Protein AF-A0A1R2B975-F1 (afdb_monomer_lite)

Organism: NCBI:txid5963

Radius of gyration: 21.99 Å; chains: 1; bounding box: 70×42×62 Å

pLDDT: mean 73.66, std 18.94, range [33.69, 93.94]

Sequence (219 aa):
MSKFGPLNRFGLWVARTWGNAEKRSAEVGKNYTMISLFSRINYLKSPKLLQFLSRNLDRHTTEASATRLSITDNSLLLYYSPSIGKYMPRTRLWEFFVPLLVLFRSETMIPKIIMGLGMFLYQPLVVSAGRLFVVRMDLIPHMETVLVHKVGLFGFSRVEIVPVKNLVKILPEHSQYDYYFKFLGGADLLFRDTQTGLEYAFEKNGVWLDDNLKHSLIV

Foldseek 3Di:
DDDDDDDPVPVVVVVVVVVVVVVVCVVVCVVDDVCVVQVVDPVCPPPVNVVVCCVVVVVVPPDPPQPPDDVDPQKGWFWADPVCLPVLLVVLLCVVVVLVCCVPPPPDCVSNVVNVVVCVVCVVLSQVCQQAEFRTWIDDPVVQWIWTWGQHHNRDIDIDIARLVQKDWDDLVPDPCVVSQVVVVHFPTKIARNVPRRIYGYHPRMDGDPVSCPDPSND

Secondary structure (DSSP, 8-state):
-----S-SSHHHHHHHHHHHHHHHHHHHHHH--HHHHHHT-GGG--HHHHHHHHHHHTTT-----TTS--SSTT-EEEEE-HHHHHHHHHHHHHHHHHHHHHHHH-SSHHHHHHHHHHHHHHHHHHHHHHHHBEEEEEEEGGGTEEEEEEE-GGG-EEEEEEEGGGEEE--GGGSTTHHHHHHTT-EEEEEEETTT--EEEEETTPEE-HHHHTSTT--

Structure (mmCIF, N/CA/C/O backbone):
data_AF-A0A1R2B975-F1
#
_entry.id   AF-A0A1R2B975-F1
#
loop_
_atom_site.group_PDB
_atom_site.id
_atom_site.type_symbol
_atom_site.label_atom_id
_atom_site.label_alt_id
_atom_site.label_comp_id
_atom_site.label_asym_id
_atom_site.label_entity_id
_atom_site.label_seq_id
_atom_site.pdbx_PDB_ins_code
_atom_site.Cartn_x
_atom_site.Cartn_y
_atom_site.Cartn_z
_atom_site.occupancy
_atom_site.B_iso_or_equiv
_atom_site.auth_seq_id
_atom_site.auth_comp_id
_atom_site.auth_asym_id
_atom_site.auth_atom_id
_atom_site.pdbx_PDB_model_num
ATOM 1 N N . MET A 1 1 ? -42.048 10.042 28.486 1.00 38.66 1 MET A N 1
ATOM 2 C CA . MET A 1 1 ? -41.700 8.788 27.769 1.00 38.66 1 MET A CA 1
ATOM 3 C C . MET A 1 1 ? -42.447 8.830 26.440 1.00 38.66 1 MET A C 1
ATOM 5 O O . MET A 1 1 ? -43.621 9.136 26.494 1.00 38.66 1 MET A O 1
ATOM 9 N N . SER A 1 2 ? -41.890 8.664 25.243 1.00 33.69 2 SER A N 1
ATOM 10 C CA . SER A 1 2 ? -40.637 8.064 24.779 1.00 33.69 2 SER A CA 1
ATOM 11 C C . SER A 1 2 ? -39.951 8.958 23.726 1.00 33.69 2 SER A C 1
ATOM 13 O O . SER A 1 2 ? -40.589 9.722 23.008 1.00 33.69 2 SER A O 1
ATOM 15 N N . LYS A 1 3 ? -38.616 8.886 23.693 1.00 39.94 3 LYS A N 1
ATOM 16 C CA . LYS A 1 3 ? -37.714 9.605 22.785 1.00 39.94 3 LYS A CA 1
ATOM 17 C C . LYS A 1 3 ? -37.612 8.846 21.455 1.00 39.94 3 LYS A C 1
ATOM 19 O O . LYS A 1 3 ? -37.093 7.736 21.455 1.00 39.94 3 LYS A O 1
ATOM 24 N N . PHE A 1 4 ? -38.000 9.458 20.338 1.00 38.75 4 PHE A N 1
ATOM 25 C CA . PHE A 1 4 ? -37.568 9.028 19.003 1.00 38.75 4 PHE A CA 1
ATOM 26 C C . PHE A 1 4 ? -36.745 10.151 18.370 1.00 38.75 4 PHE A C 1
ATOM 28 O O . PHE A 1 4 ? -37.271 11.200 18.010 1.00 38.75 4 PHE A O 1
ATOM 35 N N . GLY A 1 5 ? -35.426 9.944 18.323 1.00 37.59 5 GLY A N 1
ATOM 36 C CA . GLY A 1 5 ? -34.454 10.864 17.736 1.00 37.59 5 GLY A CA 1
ATOM 37 C C . GLY A 1 5 ? -34.237 10.652 16.226 1.00 37.59 5 GLY A C 1
ATOM 38 O O . GLY A 1 5 ? -34.637 9.628 15.668 1.00 37.59 5 GLY A O 1
ATOM 39 N N . PRO A 1 6 ? -33.571 11.605 15.549 1.00 45.69 6 PRO A N 1
ATOM 40 C CA . PRO A 1 6 ? -33.481 11.716 14.091 1.00 45.69 6 PRO A CA 1
ATOM 41 C C . PRO A 1 6 ? -32.347 10.869 13.470 1.00 45.69 6 PRO A C 1
ATOM 43 O O . PRO A 1 6 ? -31.496 11.399 12.763 1.00 45.69 6 PRO A O 1
ATOM 46 N N . LEU A 1 7 ? -32.317 9.550 13.699 1.00 40.38 7 LEU A N 1
ATOM 47 C CA . LEU A 1 7 ? -31.199 8.680 13.265 1.00 40.38 7 LEU A CA 1
ATOM 48 C C . LEU A 1 7 ? -31.514 7.677 12.143 1.00 40.38 7 LEU A C 1
ATOM 50 O O . LEU A 1 7 ? -30.664 6.876 11.773 1.00 40.38 7 LEU A O 1
ATOM 54 N N . ASN A 1 8 ? -32.686 7.760 11.510 1.00 51.06 8 ASN A N 1
ATOM 55 C CA . ASN A 1 8 ? -33.092 6.792 10.482 1.00 51.06 8 ASN A CA 1
ATOM 56 C C . ASN A 1 8 ? -32.751 7.202 9.030 1.00 51.06 8 ASN A C 1
ATOM 58 O O . ASN A 1 8 ? -33.228 6.588 8.084 1.00 51.06 8 ASN A O 1
ATOM 62 N N . ARG A 1 9 ? -31.950 8.259 8.814 1.00 43.59 9 ARG A N 1
ATOM 63 C CA . ARG A 1 9 ? -31.609 8.757 7.460 1.00 43.59 9 ARG A CA 1
ATOM 64 C C . ARG A 1 9 ? -30.262 8.255 6.925 1.00 43.59 9 ARG A C 1
ATOM 66 O O . ARG A 1 9 ? -30.109 8.158 5.713 1.00 43.59 9 ARG A O 1
ATOM 73 N N . PHE A 1 10 ? -29.323 7.883 7.800 1.00 44.94 10 PHE A N 1
ATOM 74 C CA . PHE A 1 10 ? -27.986 7.409 7.413 1.00 44.94 10 PHE A CA 1
ATOM 75 C C . PHE A 1 10 ? -28.015 5.979 6.851 1.00 44.94 10 PHE A C 1
ATOM 77 O O . PHE A 1 10 ? -27.546 5.754 5.740 1.00 44.94 10 PHE A O 1
ATOM 84 N N . GLY A 1 11 ? -28.670 5.037 7.540 1.00 42.78 11 GLY A N 1
ATOM 85 C CA . GLY A 1 11 ? -28.822 3.657 7.054 1.00 42.78 11 GLY A CA 1
ATOM 86 C C . GLY A 1 11 ? -29.624 3.556 5.750 1.00 42.78 11 GLY A C 1
ATOM 87 O O . GLY A 1 11 ? -29.256 2.812 4.845 1.00 42.78 11 GLY A O 1
ATOM 88 N N . LEU A 1 12 ? -30.666 4.385 5.600 1.00 48.03 12 LEU A N 1
ATOM 89 C CA . LEU A 1 12 ? -31.453 4.494 4.365 1.00 48.03 12 LEU A CA 1
ATOM 90 C C . LEU A 1 12 ? -30.662 5.128 3.210 1.00 48.03 12 LEU A C 1
ATOM 92 O O . LEU A 1 12 ? -30.884 4.772 2.055 1.00 48.03 12 LEU A O 1
ATOM 96 N N . TRP A 1 13 ? -29.733 6.045 3.498 1.00 48.81 13 TRP A N 1
ATOM 97 C CA . TRP A 1 13 ? -28.853 6.624 2.484 1.00 48.81 13 TRP A CA 1
ATOM 98 C C . TRP A 1 13 ? -27.782 5.626 2.028 1.00 48.81 13 TRP A C 1
ATOM 100 O O . TRP A 1 13 ? -27.613 5.465 0.823 1.00 48.81 13 TRP A O 1
ATOM 110 N N . VAL A 1 14 ? -27.145 4.896 2.952 1.00 46.59 14 VAL A N 1
ATOM 111 C CA . VAL A 1 14 ? -26.145 3.854 2.642 1.00 46.59 14 VAL A CA 1
ATOM 112 C C . VAL A 1 14 ? -26.760 2.711 1.830 1.00 46.59 14 VAL A C 1
ATOM 114 O O . VAL A 1 14 ? -26.226 2.345 0.789 1.00 46.59 14 VAL A O 1
ATOM 117 N N . ALA A 1 15 ? -27.937 2.211 2.218 1.00 49.91 15 ALA A N 1
ATOM 118 C CA . ALA A 1 15 ? -28.624 1.164 1.459 1.00 49.91 15 ALA A CA 1
ATOM 119 C C . ALA A 1 15 ? -29.016 1.626 0.039 1.00 49.91 15 ALA A C 1
ATOM 121 O O . ALA A 1 15 ? -28.951 0.857 -0.921 1.00 49.91 15 ALA A O 1
ATOM 122 N N . ARG A 1 16 ? -29.394 2.903 -0.120 1.00 48.41 16 ARG A N 1
ATOM 123 C CA . ARG A 1 16 ? -29.812 3.473 -1.410 1.00 48.41 16 ARG A CA 1
ATOM 124 C C . ARG A 1 16 ? -28.629 3.814 -2.319 1.00 48.41 16 ARG A C 1
ATOM 126 O O . ARG A 1 16 ? -28.763 3.697 -3.536 1.00 48.41 16 ARG A O 1
ATOM 133 N N . THR A 1 17 ? -27.482 4.213 -1.769 1.00 52.81 17 THR A N 1
ATOM 134 C CA . THR A 1 17 ? -26.250 4.431 -2.545 1.00 52.81 17 THR A CA 1
ATOM 135 C C . THR A 1 17 ? -25.608 3.111 -2.957 1.00 52.81 17 THR A C 1
ATOM 137 O O . THR A 1 17 ? -25.210 2.989 -4.114 1.00 52.81 17 THR A O 1
ATOM 140 N N . TRP A 1 18 ? -25.616 2.100 -2.084 1.00 46.97 18 TRP A N 1
ATOM 141 C CA . TRP A 1 18 ? -25.135 0.754 -2.404 1.00 46.97 18 TRP A CA 1
ATOM 142 C C . TRP A 1 18 ? -26.007 0.070 -3.458 1.00 46.97 18 TRP A C 1
ATOM 144 O O . TRP A 1 18 ? -25.482 -0.349 -4.485 1.00 46.97 18 TRP A O 1
ATOM 154 N N . GLY A 1 19 ? -27.337 0.083 -3.313 1.00 50.69 19 GLY A N 1
ATOM 155 C CA . GLY A 1 19 ? -28.234 -0.511 -4.315 1.00 50.69 19 GLY A CA 1
ATOM 156 C C . GLY A 1 19 ? -28.176 0.169 -5.694 1.00 50.69 19 GLY A C 1
ATOM 157 O O . GLY A 1 19 ? -28.368 -0.478 -6.724 1.00 50.69 19 GLY A O 1
ATOM 158 N N . ASN A 1 20 ? -27.871 1.471 -5.749 1.00 51.88 20 ASN A N 1
ATOM 159 C CA . ASN A 1 20 ? -27.670 2.188 -7.014 1.00 51.88 20 ASN A CA 1
ATOM 160 C C . ASN A 1 20 ? -26.280 1.938 -7.626 1.00 51.88 20 ASN A C 1
ATOM 162 O O . ASN A 1 20 ? -26.154 1.912 -8.852 1.00 51.88 20 ASN A O 1
ATOM 166 N N . ALA A 1 21 ? -25.250 1.743 -6.799 1.00 47.84 21 ALA A N 1
ATOM 167 C CA . ALA A 1 21 ? -23.913 1.359 -7.245 1.00 47.84 21 ALA A CA 1
ATOM 168 C C . ALA A 1 21 ? -23.898 -0.076 -7.790 1.00 47.84 21 ALA A C 1
ATOM 170 O O . ALA A 1 21 ? -23.296 -0.326 -8.831 1.00 47.84 21 ALA A O 1
ATOM 171 N N . GLU A 1 22 ? -24.640 -0.988 -7.163 1.00 46.44 22 GLU A N 1
ATOM 172 C CA . GLU A 1 22 ? -24.800 -2.374 -7.604 1.00 46.44 22 GLU A CA 1
ATOM 173 C C . GLU A 1 22 ? -25.532 -2.459 -8.951 1.00 46.44 22 GLU A C 1
ATOM 175 O O . GLU A 1 22 ? -25.080 -3.150 -9.862 1.00 46.44 22 GLU A O 1
ATOM 180 N N . LYS A 1 23 ? -26.599 -1.667 -9.141 1.00 50.81 23 LYS A N 1
ATOM 181 C CA . LYS A 1 23 ? -27.307 -1.568 -10.431 1.00 50.81 23 LYS A CA 1
ATOM 182 C C . LYS A 1 23 ? -26.440 -0.972 -11.541 1.00 50.81 23 LYS A C 1
ATOM 184 O O . LYS A 1 23 ? -26.434 -1.506 -12.647 1.00 50.81 23 LYS A O 1
ATOM 189 N N . ARG A 1 24 ? -25.662 0.080 -11.253 1.00 48.06 24 ARG A N 1
ATOM 190 C CA . ARG A 1 24 ? -24.713 0.661 -12.222 1.00 48.06 24 ARG A CA 1
ATOM 191 C C . ARG A 1 24 ? -23.553 -0.285 -12.535 1.00 48.06 24 ARG A C 1
ATOM 193 O O . ARG A 1 24 ? -23.143 -0.368 -13.686 1.00 48.06 24 ARG A O 1
ATOM 200 N N . SER A 1 25 ? -23.061 -1.026 -11.544 1.00 43.44 25 SER A N 1
ATOM 201 C CA . SER A 1 25 ? -22.037 -2.061 -11.722 1.00 43.44 25 SER A CA 1
ATOM 202 C C . SER A 1 25 ? -22.565 -3.234 -12.557 1.00 43.44 25 SER A C 1
ATOM 204 O O . SER A 1 25 ? -21.880 -3.703 -13.461 1.00 43.44 25 SER A O 1
ATOM 206 N N . ALA A 1 26 ? -23.821 -3.641 -12.355 1.00 48.44 26 ALA A N 1
ATOM 207 C CA . ALA A 1 26 ? -24.473 -4.681 -13.147 1.00 48.44 26 ALA A CA 1
ATOM 208 C C . ALA A 1 26 ? -24.760 -4.246 -14.600 1.00 48.44 26 ALA A C 1
ATOM 210 O O . ALA A 1 26 ? -24.615 -5.051 -15.521 1.00 48.44 26 ALA A O 1
ATOM 211 N N . GLU A 1 27 ? -25.130 -2.982 -14.840 1.00 44.47 27 GLU A N 1
ATOM 212 C CA . GLU A 1 27 ? -25.332 -2.437 -16.195 1.00 44.47 27 GLU A CA 1
ATOM 213 C C . GLU A 1 27 ? -24.013 -2.210 -16.950 1.00 44.47 27 GLU A C 1
ATOM 215 O O . GLU A 1 27 ? -23.912 -2.543 -18.133 1.00 44.47 27 GLU A O 1
ATOM 220 N N . VAL A 1 28 ? -22.971 -1.714 -16.277 1.00 47.12 28 VAL A N 1
ATOM 221 C CA . VAL A 1 28 ? -21.629 -1.563 -16.868 1.00 47.12 28 VAL A CA 1
ATOM 222 C C . VAL A 1 28 ? -20.972 -2.933 -17.074 1.00 47.12 28 VAL A C 1
ATOM 224 O O . VAL A 1 28 ? -20.364 -3.172 -18.117 1.00 47.12 28 VAL A O 1
ATOM 227 N N . GLY A 1 29 ? -21.176 -3.871 -16.146 1.00 36.53 29 GLY A N 1
ATOM 228 C CA . GLY A 1 29 ? -20.721 -5.257 -16.240 1.00 36.53 29 GLY A CA 1
ATOM 229 C C . GLY A 1 29 ? -21.339 -6.019 -17.414 1.00 36.53 29 GLY A C 1
ATOM 230 O O . GLY A 1 29 ? -20.646 -6.818 -18.036 1.00 36.53 29 GLY A O 1
ATOM 231 N N . LYS A 1 30 ? -22.591 -5.723 -17.794 1.00 41.31 30 LYS A N 1
ATOM 232 C CA . LYS A 1 30 ? -23.226 -6.292 -18.999 1.00 41.31 30 LYS A CA 1
ATOM 233 C C . LYS A 1 30 ? -22.646 -5.752 -20.309 1.00 41.31 30 LYS A C 1
ATOM 235 O O . LYS A 1 30 ? -22.584 -6.499 -21.281 1.00 41.31 30 LYS A O 1
ATOM 240 N N . ASN A 1 31 ? -22.193 -4.498 -20.341 1.00 38.97 31 ASN A N 1
ATOM 241 C CA . ASN A 1 31 ? -21.644 -3.883 -21.557 1.00 38.97 31 ASN A CA 1
ATOM 242 C C . ASN A 1 31 ? -20.125 -4.078 -21.720 1.00 38.97 31 ASN A C 1
ATOM 244 O O . ASN A 1 31 ? -19.614 -3.968 -22.834 1.00 38.97 31 ASN A O 1
ATOM 248 N N . TYR A 1 32 ? -19.409 -4.428 -20.647 1.00 43.06 32 TYR A N 1
ATOM 249 C CA . TYR A 1 32 ? -17.950 -4.577 -20.645 1.00 43.06 32 TYR A CA 1
ATOM 250 C C . TYR A 1 32 ? -17.471 -5.888 -20.009 1.00 43.06 32 TYR A C 1
ATOM 252 O O . TYR A 1 32 ? -16.417 -5.930 -19.374 1.00 43.06 32 TYR A O 1
ATOM 260 N N . THR A 1 33 ? -18.186 -7.002 -20.199 1.00 42.06 33 THR A N 1
ATOM 261 C CA . THR A 1 33 ? -17.558 -8.305 -19.943 1.00 42.06 33 THR A CA 1
ATOM 262 C C . THR A 1 33 ? -16.352 -8.450 -20.870 1.00 42.06 33 THR A C 1
ATOM 264 O O . THR A 1 33 ? -16.510 -8.388 -22.090 1.00 42.06 33 THR A O 1
ATOM 267 N N . MET A 1 34 ? -15.166 -8.712 -20.310 1.00 39.06 34 MET A N 1
ATOM 268 C CA . MET A 1 34 ? -13.935 -9.017 -21.059 1.00 39.06 34 MET A CA 1
ATOM 269 C C . MET A 1 34 ? -14.132 -10.092 -22.149 1.00 39.06 34 MET A C 1
ATOM 271 O O . MET A 1 34 ? -13.395 -10.133 -23.129 1.00 39.06 34 MET A O 1
ATOM 275 N N . ILE A 1 35 ? -15.179 -10.911 -22.032 1.00 44.31 35 ILE A N 1
ATOM 276 C CA . ILE A 1 35 ? -15.628 -11.887 -23.029 1.00 44.31 35 ILE A CA 1
ATOM 277 C C . ILE A 1 35 ? -15.895 -11.237 -24.406 1.00 44.31 35 ILE A C 1
ATOM 279 O O . ILE A 1 35 ? -15.547 -11.832 -25.424 1.00 44.31 35 ILE A O 1
ATOM 283 N N . SER A 1 36 ? -16.433 -10.011 -24.481 1.00 43.28 36 SER A N 1
ATOM 284 C CA . SER A 1 36 ? -16.745 -9.360 -25.768 1.00 43.28 36 SER A CA 1
ATOM 285 C C . SER A 1 36 ? -15.490 -8.861 -26.497 1.00 43.28 36 SER A C 1
ATOM 287 O O . SER A 1 36 ? -15.364 -9.063 -27.706 1.00 43.28 36 SER A O 1
ATOM 289 N N . LEU A 1 37 ? -14.512 -8.322 -25.760 1.00 41.47 37 LEU A N 1
ATOM 290 C CA . LEU A 1 37 ? -13.206 -7.903 -26.285 1.00 41.47 37 LEU A CA 1
ATOM 291 C C . LEU A 1 37 ? -12.358 -9.098 -26.745 1.00 41.47 37 LEU A C 1
ATOM 293 O O . LEU A 1 37 ? -11.700 -9.020 -27.782 1.00 41.47 37 LEU A O 1
ATOM 297 N N . PHE A 1 38 ? -12.432 -10.232 -26.041 1.00 42.09 38 PHE A N 1
ATOM 298 C CA . PHE A 1 38 ? -11.698 -11.446 -26.412 1.00 42.09 38 PHE A CA 1
ATOM 299 C C . PHE A 1 38 ? -12.385 -12.292 -27.498 1.00 42.09 38 PHE A C 1
ATOM 301 O O . PHE A 1 38 ? -11.717 -13.083 -28.162 1.00 42.09 38 PHE A O 1
ATOM 308 N N . SER A 1 39 ? -13.685 -12.098 -27.750 1.00 45.62 39 SER A N 1
ATOM 309 C CA . SER A 1 39 ? -14.429 -12.832 -28.791 1.00 45.62 39 SER A CA 1
ATOM 310 C C . SER A 1 39 ? -14.143 -12.377 -30.232 1.00 45.62 39 SER A C 1
ATOM 312 O O . SER A 1 39 ? -14.377 -13.141 -31.169 1.00 45.62 39 SER A O 1
ATOM 314 N N . ARG A 1 40 ? -13.608 -11.160 -30.429 1.00 44.16 40 ARG A N 1
ATOM 315 C CA . ARG A 1 40 ? -13.315 -10.593 -31.763 1.00 44.16 40 ARG A CA 1
ATOM 316 C C . ARG A 1 40 ? -11.967 -11.011 -32.355 1.00 44.16 40 ARG A C 1
ATOM 318 O O . ARG A 1 40 ? -11.748 -10.813 -33.546 1.00 44.16 40 ARG A O 1
ATOM 325 N N . ILE A 1 41 ? -11.067 -11.596 -31.564 1.00 50.09 41 ILE A N 1
ATOM 326 C CA . ILE A 1 41 ? -9.708 -11.935 -32.005 1.00 50.09 41 ILE A CA 1
ATOM 327 C C . ILE A 1 41 ? -9.614 -13.453 -32.211 1.00 50.09 41 ILE A C 1
ATOM 329 O O . ILE A 1 41 ? -9.492 -14.222 -31.259 1.00 50.09 41 ILE A O 1
ATOM 333 N N . ASN A 1 42 ? -9.646 -13.896 -33.474 1.00 48.97 42 ASN A N 1
ATOM 334 C CA . ASN A 1 42 ? -9.643 -15.319 -33.858 1.00 48.97 42 ASN A CA 1
ATOM 335 C C . ASN A 1 42 ? -8.421 -16.123 -33.357 1.00 48.97 42 ASN A C 1
ATOM 337 O O . ASN A 1 42 ? -8.480 -17.349 -33.317 1.00 48.97 42 ASN A O 1
ATOM 341 N N . TYR A 1 43 ? -7.347 -15.458 -32.922 1.00 51.38 43 TYR A N 1
ATOM 342 C CA . TYR A 1 43 ? -6.128 -16.095 -32.410 1.00 51.38 43 TYR A CA 1
ATOM 343 C C . TYR A 1 43 ? -6.237 -16.631 -30.968 1.00 51.38 43 TYR A C 1
ATOM 345 O O . TYR A 1 43 ? -5.385 -17.411 -30.547 1.00 51.38 43 TYR A O 1
ATOM 353 N N . LEU A 1 44 ? -7.283 -16.277 -30.208 1.00 49.94 44 LEU A N 1
ATOM 354 C CA . LEU A 1 44 ? -7.467 -16.728 -28.816 1.00 49.94 44 LEU A CA 1
ATOM 355 C C . LEU A 1 44 ? -8.316 -18.004 -28.673 1.00 49.94 44 LEU A C 1
ATOM 357 O O . LEU A 1 44 ? -8.485 -18.508 -27.567 1.00 49.94 44 LEU A O 1
ATOM 361 N N . LYS A 1 45 ? -8.796 -18.587 -29.781 1.00 51.38 45 LYS A N 1
ATOM 362 C CA . LYS A 1 45 ? -9.579 -19.841 -29.801 1.00 51.38 45 LYS A CA 1
ATOM 363 C C . LYS A 1 45 ? -8.727 -21.113 -29.701 1.00 51.38 45 LYS A C 1
ATOM 365 O O . LYS A 1 45 ? -9.187 -22.197 -30.041 1.00 51.38 45 LYS A O 1
ATOM 370 N N . SER A 1 46 ? -7.478 -21.006 -29.254 1.00 65.31 46 SER A N 1
ATOM 371 C CA . SER A 1 46 ? -6.665 -22.184 -28.954 1.00 65.31 46 SER A CA 1
ATOM 372 C C . SER A 1 46 ? -7.273 -22.898 -27.738 1.00 65.31 46 SER A C 1
ATOM 374 O O . SER A 1 46 ? -7.288 -22.311 -26.653 1.00 65.31 46 SER A O 1
ATOM 376 N N . PRO A 1 47 ? -7.751 -24.153 -27.860 1.00 67.12 47 PRO A N 1
ATOM 377 C CA . PRO A 1 47 ? -8.337 -24.876 -26.732 1.00 67.12 47 PRO A CA 1
ATOM 378 C C . PRO A 1 47 ? -7.334 -25.040 -25.584 1.00 67.12 47 PRO A C 1
ATOM 380 O O . PRO A 1 47 ? -7.721 -25.005 -24.422 1.00 67.12 47 PRO A O 1
ATOM 383 N N . LYS A 1 48 ? -6.030 -25.103 -25.888 1.00 72.38 48 LYS A N 1
ATOM 384 C CA . LYS A 1 48 ? -4.960 -25.118 -24.880 1.00 72.38 48 LYS A CA 1
ATOM 385 C C . LYS A 1 48 ? -4.820 -23.781 -24.151 1.00 72.38 48 LYS A C 1
ATOM 387 O O . LYS A 1 48 ? -4.606 -23.778 -22.944 1.00 72.38 48 LYS A O 1
ATOM 392 N N . LEU A 1 49 ? -4.946 -22.656 -24.859 1.00 63.50 49 LEU A N 1
ATOM 393 C CA . LEU A 1 49 ? -4.872 -21.323 -24.256 1.00 63.50 49 LEU A CA 1
ATOM 394 C C . LEU A 1 49 ? -6.111 -21.040 -23.401 1.00 63.50 49 LEU A C 1
ATOM 396 O O . LEU A 1 49 ? -5.975 -20.549 -22.289 1.00 63.50 49 LEU A O 1
ATOM 400 N N . LEU A 1 50 ? -7.301 -21.411 -23.879 1.00 66.94 50 LEU A N 1
ATOM 401 C CA . LEU A 1 50 ? -8.541 -21.298 -23.109 1.00 66.94 50 LEU A CA 1
ATOM 402 C C . LEU A 1 50 ? -8.510 -22.185 -21.863 1.00 66.94 50 LEU A C 1
ATOM 404 O O . LEU A 1 50 ? -8.893 -21.727 -20.796 1.00 66.94 50 LEU A O 1
ATOM 408 N N . GLN A 1 51 ? -7.979 -23.405 -21.963 1.00 69.31 51 GLN A N 1
ATOM 409 C CA . GLN A 1 51 ? -7.818 -24.304 -20.818 1.00 69.31 51 GLN A CA 1
ATOM 410 C C . GLN A 1 51 ? -6.719 -23.829 -19.849 1.00 69.31 51 GLN A C 1
ATOM 412 O O . GLN A 1 51 ? -6.817 -24.051 -18.646 1.00 69.31 51 GLN A O 1
ATOM 417 N N . PHE A 1 52 ? -5.680 -23.145 -20.342 1.00 73.31 52 PHE A N 1
ATOM 418 C CA . PHE A 1 52 ? -4.669 -22.487 -19.507 1.00 73.31 52 PHE A CA 1
ATOM 419 C C . PHE A 1 52 ? -5.231 -21.250 -18.798 1.00 73.31 52 PHE A C 1
ATOM 421 O O . PHE A 1 52 ? -4.973 -21.048 -17.613 1.00 73.31 52 PHE A O 1
ATOM 428 N N . LEU A 1 53 ? -6.013 -20.433 -19.506 1.00 64.44 53 LEU A N 1
ATOM 429 C CA . LEU A 1 53 ? -6.673 -19.257 -18.954 1.00 64.44 53 LEU A CA 1
ATOM 430 C C . LEU A 1 53 ? -7.744 -19.666 -17.947 1.00 64.44 53 LEU A C 1
ATOM 432 O O . LEU A 1 53 ? -7.725 -19.125 -16.853 1.00 64.44 53 LEU A O 1
ATOM 436 N N . SER A 1 54 ? -8.592 -20.658 -18.239 1.00 60.38 54 SER A N 1
ATOM 437 C CA . SER A 1 54 ? -9.604 -21.143 -17.292 1.00 60.38 54 SER A CA 1
ATOM 438 C C . SER A 1 54 ? -8.957 -21.740 -16.044 1.00 60.38 54 SER A C 1
ATOM 440 O O . SER A 1 54 ? -9.287 -21.333 -14.940 1.00 60.38 54 SER A O 1
ATOM 442 N N . ARG A 1 55 ? -7.927 -22.589 -16.183 1.00 60.91 55 ARG A N 1
ATOM 443 C CA . ARG A 1 55 ? -7.200 -23.151 -15.026 1.00 60.91 55 ARG A CA 1
ATOM 444 C C . ARG A 1 55 ? -6.522 -22.091 -14.156 1.00 60.91 55 ARG A C 1
ATOM 446 O O . ARG A 1 55 ? -6.338 -22.325 -12.965 1.00 60.91 55 ARG A O 1
ATOM 453 N N . ASN A 1 56 ? -6.121 -20.958 -14.730 1.00 61.81 56 ASN A N 1
ATOM 454 C CA . ASN A 1 56 ? -5.505 -19.861 -13.982 1.00 61.81 56 ASN A CA 1
ATOM 455 C C . ASN A 1 56 ? -6.520 -18.817 -13.485 1.00 61.81 56 ASN A C 1
ATOM 457 O O . ASN A 1 56 ? -6.253 -18.175 -12.474 1.00 61.81 56 ASN A O 1
ATOM 461 N N . LEU A 1 57 ? -7.669 -18.660 -14.149 1.00 51.28 57 LEU A N 1
ATOM 462 C CA . LEU A 1 57 ? -8.757 -17.753 -13.762 1.00 51.28 57 LEU A CA 1
ATOM 463 C C . LEU A 1 57 ? -9.672 -18.380 -12.701 1.00 51.28 57 LEU A C 1
ATOM 465 O O . LEU A 1 57 ? -9.966 -17.709 -11.718 1.00 51.28 57 LEU A O 1
ATOM 469 N N . ASP A 1 58 ? -10.010 -19.670 -12.813 1.00 42.31 58 ASP A N 1
ATOM 470 C CA . ASP A 1 58 ? -10.773 -20.415 -11.791 1.00 42.31 58 ASP A CA 1
ATOM 471 C C . ASP A 1 58 ? -9.986 -20.543 -10.477 1.00 42.31 58 ASP A C 1
ATOM 473 O O . ASP A 1 58 ? -10.553 -20.641 -9.393 1.00 42.31 58 ASP A O 1
ATOM 477 N N . ARG A 1 59 ? -8.648 -20.478 -10.536 1.00 41.22 59 ARG A N 1
ATOM 478 C CA . ARG A 1 59 ? -7.796 -20.389 -9.336 1.00 41.22 59 ARG A CA 1
ATOM 479 C C . ARG A 1 59 ? -7.854 -19.026 -8.644 1.00 41.22 59 ARG A C 1
ATOM 481 O O . ARG A 1 59 ? -7.380 -18.912 -7.517 1.00 41.22 59 ARG A O 1
ATOM 488 N N . HIS A 1 60 ? -8.384 -18.000 -9.307 1.00 40.12 60 HIS A N 1
ATOM 489 C CA . HIS A 1 60 ? -8.471 -16.639 -8.784 1.00 40.12 60 HIS A CA 1
ATOM 490 C C . HIS A 1 60 ? -9.857 -16.273 -8.236 1.00 40.12 60 HIS A C 1
ATOM 492 O O . HIS A 1 60 ? -9.961 -15.266 -7.542 1.00 40.12 60 HIS A O 1
ATOM 498 N N . THR A 1 61 ? -10.872 -17.125 -8.403 1.00 38.94 61 THR A N 1
ATOM 499 C CA . THR A 1 61 ? -12.121 -17.099 -7.616 1.00 38.94 61 THR A CA 1
ATOM 500 C C . THR A 1 61 ? -11.965 -17.837 -6.283 1.00 38.94 61 THR A C 1
ATOM 502 O O . THR A 1 61 ? -12.864 -18.541 -5.835 1.00 38.94 61 THR A O 1
ATOM 505 N N . THR A 1 62 ? -10.805 -17.716 -5.633 1.00 39.09 62 THR A N 1
ATOM 506 C CA . THR A 1 62 ? -10.688 -18.079 -4.219 1.00 39.09 62 THR A CA 1
ATOM 507 C C . THR A 1 62 ? -11.528 -17.100 -3.418 1.00 39.09 62 THR A C 1
ATOM 509 O O . THR A 1 62 ? -11.137 -15.940 -3.275 1.00 39.09 62 THR A O 1
ATOM 512 N N . GLU A 1 63 ? -12.650 -17.586 -2.886 1.00 38.72 63 GLU A N 1
ATOM 513 C CA . GLU A 1 63 ? -13.271 -17.040 -1.684 1.00 38.72 63 GLU A CA 1
ATOM 514 C C . GLU A 1 63 ? -12.149 -16.640 -0.722 1.00 38.72 63 GLU A C 1
ATOM 516 O O . GLU A 1 63 ? -11.243 -17.433 -0.432 1.00 38.72 63 GLU A O 1
ATOM 521 N 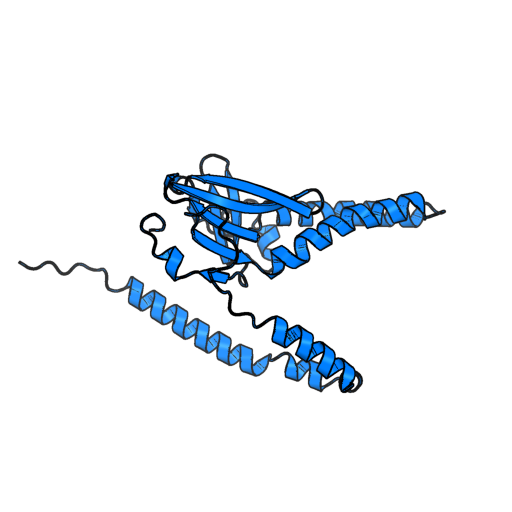N . ALA A 1 64 ? -12.143 -15.374 -0.307 1.00 40.06 64 ALA A N 1
ATOM 522 C CA . ALA A 1 64 ? -11.203 -14.867 0.673 1.00 40.06 64 ALA A CA 1
ATOM 523 C C . ALA A 1 64 ? -11.530 -15.524 2.017 1.00 40.06 64 ALA A C 1
ATOM 525 O O . ALA A 1 64 ? -12.214 -14.955 2.857 1.00 40.06 64 ALA A O 1
ATOM 526 N N . SER A 1 65 ? -11.094 -16.770 2.186 1.00 40.41 65 SER A N 1
ATOM 527 C CA . SER A 1 65 ? -11.267 -17.502 3.424 1.00 40.41 65 SER A CA 1
ATOM 528 C C . SER A 1 65 ? -10.549 -16.719 4.520 1.00 40.41 65 SER A C 1
ATOM 530 O O . SER A 1 65 ? -9.323 -16.572 4.494 1.00 40.41 65 SER A O 1
ATOM 532 N N . ALA A 1 66 ? -11.328 -16.177 5.457 1.00 45.38 66 ALA A N 1
ATOM 533 C CA . ALA A 1 66 ? -10.871 -15.390 6.602 1.00 45.38 66 ALA A CA 1
ATOM 534 C C . ALA A 1 66 ? -9.842 -16.139 7.475 1.00 45.38 66 ALA A C 1
ATOM 536 O O . ALA A 1 66 ? -9.172 -15.538 8.307 1.00 45.38 66 ALA A O 1
ATOM 537 N N . THR A 1 67 ? -9.660 -17.444 7.250 1.00 44.09 67 THR A N 1
ATOM 538 C CA . THR A 1 67 ? -8.667 -18.306 7.903 1.00 44.09 67 THR A CA 1
ATOM 539 C C . THR A 1 67 ? -7.232 -18.103 7.396 1.00 44.09 67 THR A C 1
ATOM 541 O O . THR A 1 67 ? -6.311 -18.781 7.855 1.00 44.09 67 THR A O 1
ATOM 544 N N . ARG A 1 68 ? -6.993 -17.212 6.424 1.00 50.19 68 ARG A N 1
ATOM 545 C CA . ARG A 1 68 ? -5.664 -17.027 5.823 1.00 50.19 68 ARG A CA 1
ATOM 546 C C . ARG A 1 68 ? -4.732 -16.223 6.747 1.00 50.19 68 ARG A C 1
ATOM 548 O O . ARG A 1 68 ? -4.631 -15.006 6.643 1.00 50.19 68 ARG A O 1
ATOM 555 N N . LEU A 1 69 ? -3.997 -16.964 7.584 1.00 55.91 69 LEU A N 1
ATOM 556 C CA . LEU A 1 69 ? -2.825 -16.549 8.373 1.00 55.91 69 LEU A CA 1
ATOM 557 C C . LEU A 1 69 ? -3.076 -15.332 9.266 1.00 55.91 69 LEU A C 1
ATOM 559 O O . LEU A 1 69 ? -2.666 -14.228 8.913 1.00 55.91 69 LEU A O 1
ATOM 563 N N . SER A 1 70 ? -3.695 -15.524 10.430 1.00 58.16 70 SER A N 1
ATOM 564 C CA . SER A 1 70 ? -3.555 -14.571 11.533 1.00 58.16 70 SER A CA 1
ATOM 565 C C . SER A 1 70 ? -2.058 -14.404 11.865 1.00 58.16 70 SER A C 1
ATOM 567 O O . SER A 1 70 ? -1.292 -15.366 11.835 1.00 58.16 70 SER A O 1
ATOM 569 N N . ILE A 1 71 ? -1.607 -13.166 12.076 1.00 61.84 71 ILE A N 1
ATOM 570 C CA . ILE A 1 71 ? -0.197 -12.856 12.390 1.00 61.84 71 ILE A CA 1
ATOM 571 C C . ILE A 1 71 ? 0.114 -13.253 13.833 1.00 61.84 71 ILE A C 1
ATOM 573 O O . ILE A 1 71 ? 1.216 -13.698 14.143 1.00 61.84 71 ILE A O 1
ATOM 577 N N . THR A 1 72 ? -0.875 -13.094 14.706 1.00 66.00 72 THR A N 1
ATOM 578 C CA . THR A 1 72 ? -0.869 -13.569 16.087 1.00 66.00 72 THR A CA 1
ATOM 579 C C . THR A 1 72 ? -2.160 -14.329 16.356 1.00 66.00 72 THR A C 1
ATOM 581 O O . THR A 1 72 ? -3.145 -14.161 15.636 1.00 66.00 72 THR A O 1
ATOM 584 N N . ASP A 1 73 ? -2.188 -15.134 17.416 1.00 69.00 73 ASP A N 1
ATOM 585 C CA . ASP A 1 73 ? -3.360 -15.949 17.774 1.00 69.00 73 ASP A CA 1
ATOM 586 C C . ASP A 1 73 ? -4.644 -15.116 17.966 1.00 69.00 73 ASP A C 1
ATOM 588 O O . ASP A 1 73 ? -5.745 -15.622 17.775 1.00 69.00 73 ASP A O 1
ATOM 592 N N . ASN A 1 74 ? -4.500 -13.816 18.261 1.00 80.81 74 ASN A N 1
ATOM 593 C CA . ASN A 1 74 ? -5.598 -12.870 18.486 1.00 80.81 74 ASN A CA 1
ATOM 594 C C . ASN A 1 74 ? -5.699 -11.754 17.427 1.00 80.81 74 ASN A C 1
ATOM 596 O O . ASN A 1 74 ? -6.442 -10.793 17.634 1.00 80.81 74 ASN A O 1
ATOM 600 N N . SER A 1 75 ? -4.933 -11.805 16.331 1.00 85.25 75 SER A N 1
ATOM 601 C CA . SER A 1 75 ? -5.044 -10.783 15.279 1.00 85.25 75 SER A CA 1
ATOM 602 C C . SER A 1 75 ? -6.267 -11.034 14.403 1.00 85.25 75 SER A C 1
ATOM 604 O O . SER A 1 75 ? -6.471 -12.159 13.943 1.00 85.25 75 SER A O 1
ATOM 606 N N . LEU A 1 76 ? -7.019 -9.978 14.104 1.00 88.38 76 LEU A N 1
ATOM 607 C CA . LEU A 1 76 ? -8.176 -10.031 13.215 1.00 88.38 76 LEU A CA 1
ATOM 608 C C . LEU A 1 76 ? -7.835 -9.353 11.890 1.00 88.38 76 LEU A C 1
ATOM 610 O O . LEU A 1 76 ? -7.554 -8.158 11.856 1.00 88.38 76 LEU A O 1
ATOM 614 N N . LEU A 1 77 ? -7.879 -10.099 10.788 1.00 89.12 77 LEU A N 1
ATOM 615 C CA . LEU A 1 77 ? -7.645 -9.544 9.456 1.00 89.12 77 LEU A CA 1
ATOM 616 C C . LEU A 1 77 ? -8.782 -8.591 9.074 1.00 89.12 77 LEU A C 1
ATOM 618 O O . LEU A 1 77 ? -9.941 -8.988 9.061 1.00 89.12 77 LEU A O 1
ATOM 622 N N . LEU A 1 78 ? -8.463 -7.343 8.745 1.00 89.25 78 LEU A N 1
ATOM 623 C CA . LEU A 1 78 ? -9.457 -6.344 8.341 1.00 89.25 78 LEU A CA 1
ATOM 624 C C . LEU A 1 78 ? -9.515 -6.185 6.827 1.00 89.25 78 LEU A C 1
ATOM 626 O O . LEU A 1 78 ? -10.597 -6.093 6.251 1.00 89.25 78 LEU A O 1
ATOM 630 N N . TYR A 1 79 ? -8.346 -6.147 6.190 1.00 90.44 79 TYR A N 1
ATOM 631 C CA . TYR A 1 79 ? -8.224 -5.837 4.772 1.00 90.44 79 TYR A CA 1
ATOM 632 C C . TYR A 1 79 ? -7.048 -6.556 4.121 1.00 90.44 79 TYR A C 1
ATOM 634 O O . TYR A 1 79 ? -5.979 -6.694 4.720 1.00 90.44 79 TYR A O 1
ATOM 642 N N . TYR A 1 80 ? -7.213 -6.927 2.853 1.00 89.44 80 TYR A N 1
ATOM 643 C CA . TYR A 1 80 ? -6.150 -7.450 2.003 1.00 89.44 80 TYR A CA 1
ATOM 644 C C . TYR A 1 80 ? -6.332 -7.026 0.539 1.00 89.44 80 TYR A C 1
ATOM 646 O O . TYR A 1 80 ? -7.411 -7.187 -0.020 1.00 89.44 80 TYR A O 1
ATOM 654 N N . SER A 1 81 ? -5.268 -6.556 -0.122 1.00 88.88 81 SER A N 1
ATOM 655 C CA . SER A 1 81 ? -5.231 -6.356 -1.579 1.00 88.88 81 SER A CA 1
ATOM 656 C C . SER A 1 81 ? -4.443 -7.481 -2.266 1.00 88.88 81 SER A C 1
ATOM 658 O O . SER A 1 81 ? -3.207 -7.522 -2.180 1.00 88.88 81 SER A O 1
ATOM 660 N N . PRO A 1 82 ? -5.124 -8.364 -3.024 1.00 83.00 82 PRO A N 1
ATOM 661 C CA . PRO A 1 82 ? -4.458 -9.362 -3.855 1.00 83.00 82 PRO A CA 1
ATOM 662 C C . PRO A 1 82 ? -3.598 -8.732 -4.956 1.00 83.00 82 PRO A C 1
ATOM 664 O O . PRO A 1 82 ? -2.523 -9.244 -5.276 1.00 83.00 82 PRO A O 1
ATOM 667 N N . SER A 1 83 ? -4.058 -7.621 -5.541 1.00 83.50 83 SER A N 1
ATOM 668 C CA . SER A 1 83 ? -3.391 -6.961 -6.665 1.00 83.50 83 SER A CA 1
ATOM 669 C C . SER A 1 83 ? -2.065 -6.346 -6.230 1.00 83.50 83 SER A C 1
ATOM 671 O O . SER A 1 83 ? -1.015 -6.692 -6.777 1.00 83.50 83 SER A O 1
ATOM 673 N N . ILE A 1 84 ? -2.083 -5.486 -5.206 1.00 82.75 84 ILE A N 1
ATOM 674 C CA . ILE A 1 84 ? -0.866 -4.841 -4.705 1.00 82.75 84 ILE A CA 1
ATOM 675 C C . ILE A 1 84 ? 0.076 -5.899 -4.130 1.00 82.75 84 ILE A C 1
ATOM 677 O O . ILE A 1 84 ? 1.261 -5.890 -4.460 1.00 82.75 84 ILE A O 1
ATOM 681 N N . GLY A 1 85 ? -0.439 -6.867 -3.362 1.00 82.88 85 GLY A N 1
ATOM 682 C CA . GLY A 1 85 ? 0.372 -7.943 -2.786 1.00 82.88 85 GLY A CA 1
ATOM 683 C C . GLY A 1 85 ? 1.088 -8.818 -3.821 1.00 82.88 85 GLY A C 1
ATOM 684 O O . GLY A 1 85 ? 2.195 -9.284 -3.563 1.00 82.88 85 GLY A O 1
ATOM 685 N N . LYS A 1 86 ? 0.504 -9.020 -5.009 1.00 82.94 86 LYS A N 1
ATOM 686 C CA . LYS A 1 86 ? 1.097 -9.840 -6.078 1.00 82.94 86 LYS A CA 1
ATOM 687 C C . LYS A 1 86 ? 2.026 -9.044 -6.993 1.00 82.94 86 LYS A C 1
ATOM 689 O O . LYS A 1 86 ? 3.118 -9.510 -7.321 1.00 82.94 86 LYS A O 1
ATOM 694 N N . TYR A 1 87 ? 1.581 -7.880 -7.463 1.00 83.50 87 TYR A N 1
ATOM 695 C CA . TYR A 1 87 ? 2.278 -7.151 -8.524 1.00 83.50 87 TYR A CA 1
ATOM 696 C C . TYR A 1 87 ? 3.356 -6.221 -7.981 1.00 83.50 87 TYR A C 1
ATOM 698 O O . TYR A 1 87 ? 4.443 -6.160 -8.554 1.00 83.50 87 TYR A O 1
ATOM 706 N N . MET A 1 88 ? 3.104 -5.548 -6.859 1.00 84.94 88 MET A N 1
ATOM 707 C CA . MET A 1 88 ? 4.010 -4.515 -6.366 1.00 84.94 88 MET A CA 1
ATOM 708 C C . MET A 1 88 ? 5.371 -5.080 -5.924 1.00 84.94 88 MET A C 1
ATOM 710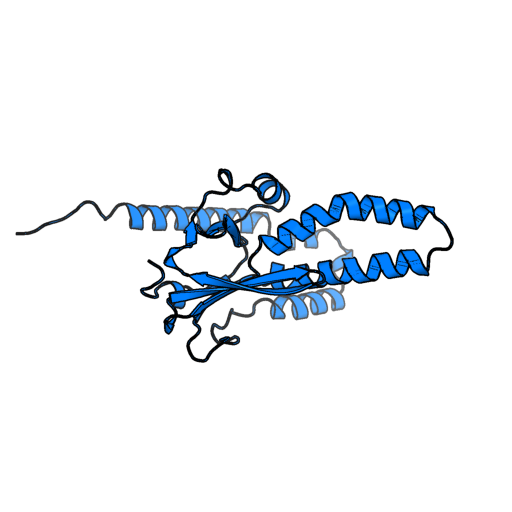 O O . MET A 1 88 ? 6.384 -4.574 -6.405 1.00 84.94 88 MET A O 1
ATOM 714 N N . PRO A 1 89 ? 5.468 -6.171 -5.132 1.00 83.44 89 PRO A N 1
ATOM 715 C CA . PRO A 1 89 ? 6.767 -6.756 -4.789 1.00 83.44 89 PRO A CA 1
ATOM 716 C C . PRO A 1 89 ? 7.553 -7.211 -6.020 1.00 83.44 89 PRO A C 1
ATOM 71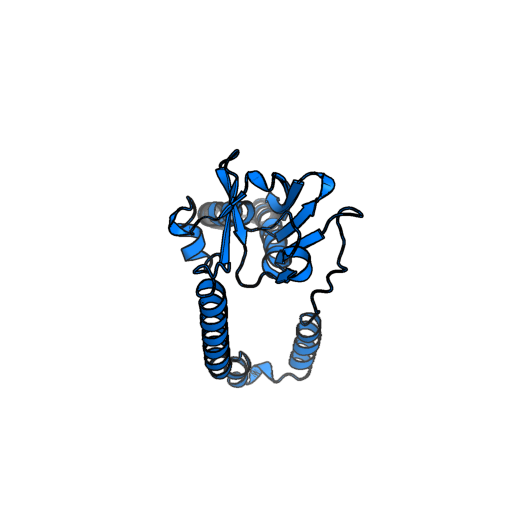8 O O . PRO A 1 89 ? 8.758 -6.990 -6.110 1.00 83.44 89 PRO A O 1
ATOM 721 N N . ARG A 1 90 ? 6.865 -7.791 -7.013 1.00 84.25 90 ARG A N 1
ATOM 722 C CA . ARG A 1 90 ? 7.491 -8.257 -8.255 1.00 84.25 90 ARG A CA 1
ATOM 723 C C . ARG A 1 90 ? 8.056 -7.099 -9.072 1.00 84.25 90 ARG A C 1
ATOM 725 O O . ARG A 1 90 ? 9.185 -7.195 -9.544 1.00 84.25 90 ARG A O 1
ATOM 732 N N . THR A 1 91 ? 7.303 -6.013 -9.224 1.00 84.50 91 THR A N 1
ATOM 733 C CA . THR A 1 91 ? 7.776 -4.801 -9.905 1.00 84.50 91 THR A CA 1
ATOM 734 C C . THR A 1 91 ? 9.008 -4.229 -9.205 1.00 84.50 91 THR A C 1
ATOM 736 O O . THR A 1 91 ? 10.001 -3.945 -9.865 1.00 84.50 91 THR A O 1
ATOM 739 N N . ARG A 1 92 ? 8.998 -4.154 -7.868 1.00 84.25 92 ARG A N 1
ATOM 740 C CA . ARG A 1 92 ? 10.133 -3.655 -7.070 1.00 84.25 92 ARG A CA 1
ATOM 741 C C . ARG A 1 92 ? 11.375 -4.545 -7.156 1.00 84.25 92 ARG A C 1
ATOM 743 O O . ARG A 1 92 ? 12.490 -4.036 -7.111 1.00 84.25 92 ARG A O 1
ATOM 750 N N . LEU A 1 93 ? 11.204 -5.860 -7.296 1.00 85.12 93 LEU A N 1
ATOM 751 C CA . LEU A 1 93 ? 12.320 -6.774 -7.555 1.00 85.12 93 LEU A CA 1
ATOM 752 C C . LEU A 1 93 ? 12.919 -6.538 -8.946 1.00 85.12 93 LEU A C 1
ATOM 754 O O . LEU A 1 93 ? 14.138 -6.491 -9.093 1.00 85.12 93 LEU A O 1
ATOM 758 N N . TRP A 1 94 ? 12.086 -6.334 -9.970 1.00 84.06 94 TRP A N 1
ATOM 759 C CA . TRP A 1 94 ? 12.576 -6.016 -11.315 1.00 84.06 94 TRP A CA 1
ATOM 760 C C . TRP A 1 94 ? 13.328 -4.685 -11.376 1.00 84.06 94 TRP A C 1
ATOM 762 O O . TRP A 1 94 ? 14.323 -4.599 -12.093 1.00 84.06 94 TRP A O 1
ATOM 772 N N . GLU A 1 95 ? 12.929 -3.689 -10.581 1.00 83.06 95 GLU A N 1
ATOM 773 C CA . GLU A 1 95 ? 13.691 -2.441 -10.427 1.00 83.06 95 GLU A CA 1
ATOM 774 C C . GLU A 1 95 ? 15.110 -2.669 -9.899 1.00 83.06 95 GLU A C 1
ATOM 776 O O . GLU A 1 95 ? 15.985 -1.855 -10.155 1.00 83.06 95 GLU A O 1
ATOM 781 N N . PHE A 1 96 ? 15.370 -3.764 -9.186 1.00 82.62 96 PHE A N 1
ATOM 782 C CA . PHE A 1 96 ? 16.720 -4.107 -8.752 1.00 82.62 96 PHE A CA 1
ATOM 783 C C . PHE A 1 96 ? 17.497 -4.867 -9.836 1.00 82.62 96 PHE A C 1
ATOM 785 O O . PHE A 1 96 ? 18.645 -4.543 -10.134 1.00 82.62 96 PHE A O 1
ATOM 792 N N . PHE A 1 97 ? 16.869 -5.866 -10.461 1.00 86.38 97 PHE A N 1
ATOM 793 C CA . PHE A 1 97 ? 17.554 -6.751 -11.407 1.00 86.38 97 PHE A CA 1
ATOM 794 C C . PHE A 1 97 ? 17.817 -6.122 -12.777 1.00 86.38 97 PHE A C 1
ATOM 796 O O . PHE A 1 97 ? 18.885 -6.342 -13.350 1.00 86.38 97 PHE A O 1
ATOM 803 N N . VAL A 1 98 ? 16.868 -5.355 -13.320 1.00 86.69 98 VAL A N 1
ATOM 804 C CA . VAL A 1 98 ? 17.000 -4.780 -14.668 1.00 86.69 98 VAL A CA 1
ATOM 805 C C . VAL A 1 98 ? 18.183 -3.809 -14.754 1.00 86.69 98 VAL A C 1
ATOM 807 O O . VAL A 1 98 ? 18.985 -3.963 -15.677 1.00 86.69 98 VAL A O 1
ATOM 810 N N . PRO A 1 99 ? 18.380 -2.866 -13.812 1.00 87.62 99 PRO A N 1
ATOM 811 C CA . PRO A 1 99 ? 19.520 -1.955 -13.870 1.00 87.62 99 PRO A CA 1
ATOM 812 C C . PRO A 1 99 ? 20.848 -2.682 -13.747 1.00 87.62 99 PRO A C 1
ATOM 814 O O . PRO A 1 99 ? 21.767 -2.366 -14.492 1.00 87.62 99 PRO A O 1
ATOM 817 N N . LEU A 1 100 ? 20.944 -3.691 -12.873 1.00 88.06 100 LEU A N 1
ATOM 818 C CA . LEU A 1 100 ? 22.149 -4.514 -12.766 1.00 88.06 100 LEU A CA 1
ATOM 819 C C . LEU A 1 100 ? 22.465 -5.188 -14.103 1.00 88.06 100 LEU A C 1
ATOM 821 O O . LEU A 1 100 ? 23.592 -5.108 -14.588 1.00 88.06 100 LEU A O 1
ATOM 825 N N . LEU A 1 101 ? 21.464 -5.792 -14.745 1.00 89.19 101 LEU A N 1
ATOM 826 C CA . LEU A 1 101 ? 21.652 -6.422 -16.045 1.00 89.19 101 LEU A CA 1
ATOM 827 C C . LEU A 1 101 ? 22.112 -5.409 -17.099 1.00 89.19 101 LEU A C 1
ATOM 829 O O . LEU A 1 101 ? 23.069 -5.688 -17.814 1.00 89.19 101 LEU A O 1
ATOM 833 N N . VAL A 1 102 ? 21.495 -4.228 -17.177 1.00 89.25 102 VAL A N 1
ATOM 834 C CA . VAL A 1 102 ? 21.887 -3.198 -18.152 1.00 89.25 102 VAL A CA 1
ATOM 835 C C . VAL A 1 102 ? 23.285 -2.650 -17.867 1.00 89.25 102 VAL A C 1
ATOM 837 O O . VAL A 1 102 ? 24.087 -2.535 -18.788 1.00 89.25 102 VAL A O 1
ATOM 840 N N . LEU A 1 103 ? 23.620 -2.369 -16.607 1.00 89.25 103 LEU A N 1
ATOM 841 C CA . LEU A 1 103 ? 24.926 -1.829 -16.229 1.00 89.25 103 LEU A CA 1
ATOM 842 C C . LEU A 1 103 ? 26.074 -2.792 -16.555 1.00 89.25 103 LEU A C 1
ATOM 844 O O . LEU A 1 103 ? 27.107 -2.335 -17.048 1.00 89.25 103 LEU A O 1
ATOM 848 N N . PHE A 1 104 ? 25.884 -4.096 -16.315 1.00 89.69 104 PHE A N 1
ATOM 849 C CA . PHE A 1 104 ? 26.933 -5.108 -16.481 1.00 89.69 104 PHE A CA 1
ATOM 850 C C . PHE A 1 104 ? 26.945 -5.808 -17.846 1.00 89.69 104 PHE A C 1
ATOM 852 O O . PHE A 1 104 ? 27.990 -6.319 -18.238 1.00 89.69 104 PHE A O 1
ATOM 859 N N . ARG A 1 105 ? 25.821 -5.869 -18.575 1.00 89.62 105 ARG A N 1
ATOM 860 C CA . ARG A 1 105 ? 25.755 -6.546 -19.886 1.00 89.62 105 ARG A CA 1
ATOM 861 C C . ARG A 1 105 ? 25.802 -5.607 -21.082 1.00 89.62 105 ARG A C 1
ATOM 863 O O . ARG A 1 105 ? 26.085 -6.089 -22.173 1.00 89.62 105 ARG A O 1
ATOM 870 N N . SER A 1 106 ? 25.513 -4.311 -20.931 1.00 86.81 106 SER A N 1
ATOM 871 C CA . SER A 1 106 ? 25.526 -3.408 -22.085 1.00 86.81 106 SER A CA 1
ATOM 872 C C . SER A 1 106 ? 26.934 -2.877 -22.373 1.00 86.81 106 SER A C 1
ATOM 874 O O . SER A 1 106 ? 27.551 -2.199 -21.546 1.00 86.81 106 SER A O 1
ATOM 876 N N . GLU A 1 107 ? 27.421 -3.151 -23.583 1.00 88.44 107 GLU A N 1
ATOM 877 C CA . GLU A 1 107 ? 28.721 -2.671 -24.070 1.00 88.44 107 GLU A CA 1
ATOM 878 C C . GLU A 1 107 ? 28.698 -1.165 -24.365 1.00 88.44 107 GLU A C 1
ATOM 880 O O . GLU A 1 107 ? 29.680 -0.461 -24.143 1.00 88.44 107 GLU A O 1
ATOM 885 N N . THR A 1 108 ? 27.551 -0.639 -24.807 1.00 92.81 108 THR A N 1
ATOM 886 C CA . THR A 1 108 ? 27.383 0.778 -25.150 1.00 92.81 108 THR A CA 1
ATOM 887 C C . THR A 1 108 ? 26.767 1.593 -24.007 1.00 92.81 108 THR A C 1
ATOM 889 O O . THR A 1 108 ? 26.091 1.065 -23.116 1.00 92.81 108 THR A O 1
ATOM 892 N N . MET A 1 109 ? 26.987 2.914 -24.042 1.00 91.56 109 MET A N 1
ATOM 893 C CA . MET A 1 109 ? 26.441 3.863 -23.058 1.00 91.56 109 MET A CA 1
ATOM 894 C C . MET A 1 109 ? 24.962 4.200 -23.293 1.00 91.56 109 MET A C 1
ATOM 896 O O . MET A 1 109 ? 24.273 4.589 -22.354 1.00 91.56 109 MET A O 1
ATOM 900 N N . ILE A 1 110 ? 24.447 4.021 -24.515 1.00 90.25 110 ILE A N 1
ATOM 901 C CA . ILE A 1 110 ? 23.072 4.404 -24.880 1.00 90.25 110 ILE A CA 1
ATOM 902 C C . ILE A 1 110 ? 22.023 3.680 -24.007 1.00 90.25 110 ILE A C 1
ATOM 904 O O . ILE A 1 110 ? 21.204 4.371 -23.399 1.00 90.25 110 ILE A O 1
ATOM 908 N N . PRO A 1 111 ? 22.049 2.338 -23.834 1.00 89.31 111 PRO A N 1
ATOM 909 C CA . PRO A 1 111 ? 21.100 1.646 -22.958 1.00 89.31 111 PRO A CA 1
ATOM 910 C C . PRO A 1 111 ? 21.178 2.099 -21.497 1.00 89.31 111 PRO A C 1
ATOM 912 O O . PRO A 1 111 ? 20.150 2.178 -20.831 1.00 89.31 111 PRO A O 1
ATOM 915 N N . LYS A 1 112 ? 22.378 2.442 -21.006 1.00 90.56 112 LYS A N 1
ATOM 916 C CA . LYS A 1 112 ? 22.588 2.929 -19.634 1.00 90.56 112 LYS A CA 1
ATOM 917 C C . LYS A 1 112 ? 21.938 4.298 -19.433 1.00 90.56 112 LYS A C 1
ATOM 919 O O . LYS A 1 112 ? 21.265 4.502 -18.429 1.00 90.56 112 LYS A O 1
ATOM 924 N N . ILE A 1 113 ? 22.082 5.203 -20.405 1.00 91.12 113 ILE A N 1
ATOM 925 C CA . ILE A 1 113 ? 21.453 6.534 -20.380 1.00 91.12 113 ILE A CA 1
ATOM 926 C C . ILE A 1 113 ? 19.928 6.410 -20.459 1.00 91.12 113 ILE A C 1
ATOM 928 O O . ILE A 1 113 ? 19.228 7.006 -19.644 1.00 91.12 113 ILE A O 1
ATOM 932 N N . ILE A 1 114 ? 19.407 5.605 -21.393 1.00 90.56 114 ILE A N 1
ATOM 933 C CA . ILE A 1 114 ? 17.958 5.384 -21.541 1.00 90.56 114 ILE A CA 1
ATOM 934 C C . ILE A 1 114 ? 17.374 4.778 -20.260 1.00 90.56 114 ILE A C 1
ATOM 936 O O . ILE A 1 114 ? 16.349 5.248 -19.771 1.00 90.56 114 ILE A O 1
ATOM 940 N N . MET A 1 115 ? 18.041 3.773 -19.685 1.00 90.81 115 MET A N 1
ATOM 941 C CA . MET A 1 115 ? 17.631 3.166 -18.419 1.00 90.81 115 MET A CA 1
ATOM 942 C C . MET A 1 115 ? 17.667 4.181 -17.275 1.00 90.81 115 MET A C 1
ATOM 944 O O . MET A 1 115 ? 16.703 4.274 -16.522 1.00 90.81 115 MET A O 1
ATOM 948 N N . GLY A 1 116 ? 18.739 4.971 -17.164 1.00 90.56 116 GLY A N 1
ATOM 949 C CA . GLY A 1 116 ? 18.875 5.998 -16.132 1.00 90.56 116 GLY A CA 1
ATOM 950 C C . GLY A 1 116 ? 17.751 7.033 -16.189 1.00 90.56 116 GLY A C 1
ATOM 951 O O . GLY A 1 116 ? 17.124 7.309 -15.169 1.00 90.56 116 GLY A O 1
ATOM 952 N N . LEU A 1 117 ? 17.433 7.544 -17.382 1.00 90.56 117 LEU A N 1
ATOM 953 C CA . LEU A 1 117 ? 16.319 8.475 -17.585 1.00 90.56 117 LEU A CA 1
ATOM 954 C C . LEU A 1 117 ? 14.963 7.823 -17.287 1.00 90.56 117 LEU A C 1
ATOM 956 O O . LEU A 1 117 ? 14.127 8.420 -16.611 1.00 90.56 117 LEU A O 1
ATOM 960 N N . GLY A 1 118 ? 14.755 6.587 -17.748 1.00 87.12 118 GLY A N 1
ATOM 961 C CA . GLY A 1 118 ? 13.532 5.835 -17.476 1.00 87.12 118 GLY A CA 1
ATOM 962 C C . GLY A 1 118 ? 13.312 5.621 -15.979 1.00 87.12 118 GLY A C 1
ATOM 963 O O . GLY A 1 118 ? 12.229 5.898 -15.468 1.00 87.12 118 GLY A O 1
ATOM 964 N N . MET A 1 119 ? 14.352 5.201 -15.256 1.00 86.69 119 MET A N 1
ATOM 965 C CA . MET A 1 119 ? 14.295 5.034 -13.806 1.00 86.69 119 MET A CA 1
ATOM 966 C C . MET A 1 119 ? 14.077 6.357 -13.082 1.00 86.69 119 MET A C 1
ATOM 968 O O . MET A 1 119 ? 13.264 6.402 -12.168 1.00 86.69 119 MET A O 1
ATOM 972 N N . PHE A 1 120 ? 14.735 7.437 -13.504 1.00 87.00 120 PHE A N 1
ATOM 973 C CA . PHE A 1 120 ? 14.561 8.753 -12.891 1.00 87.00 120 PHE A CA 1
ATOM 974 C C . PHE A 1 120 ? 13.101 9.231 -12.937 1.00 87.00 120 PHE A C 1
ATOM 976 O O . PHE A 1 120 ? 12.592 9.757 -11.950 1.00 87.00 120 PHE A O 1
ATOM 983 N N . LEU A 1 121 ? 12.406 8.996 -14.054 1.00 85.38 121 LEU A N 1
ATOM 984 C CA . LEU A 1 121 ? 10.996 9.369 -14.210 1.00 85.38 121 LEU A CA 1
ATOM 985 C C . LEU A 1 121 ? 10.037 8.397 -13.504 1.00 85.38 121 LEU A C 1
ATOM 987 O O . LEU A 1 121 ? 9.008 8.811 -12.975 1.00 85.38 121 LEU A O 1
ATOM 991 N N . TYR A 1 122 ? 10.359 7.104 -13.492 1.00 82.94 122 TYR A N 1
ATOM 992 C CA . TYR A 1 122 ? 9.470 6.047 -13.004 1.00 82.94 122 TYR A CA 1
ATOM 993 C C . TYR A 1 122 ? 9.592 5.776 -11.495 1.00 82.94 122 TYR A C 1
ATOM 995 O O . TYR A 1 122 ? 8.592 5.553 -10.808 1.00 82.94 122 TYR A O 1
ATOM 1003 N N . GLN A 1 123 ? 10.808 5.822 -10.951 1.00 84.88 123 GLN A N 1
ATOM 1004 C CA . GLN A 1 123 ? 11.110 5.431 -9.573 1.00 84.88 123 GLN A CA 1
ATOM 1005 C C . GLN A 1 123 ? 10.359 6.262 -8.517 1.00 84.88 123 GLN A C 1
ATOM 1007 O O . GLN A 1 123 ? 9.855 5.653 -7.568 1.00 84.88 123 GLN A O 1
ATOM 1012 N N . PRO A 1 124 ? 10.210 7.600 -8.637 1.00 84.00 124 PRO A N 1
ATOM 1013 C CA . PRO A 1 124 ? 9.450 8.382 -7.660 1.00 84.00 124 PRO A CA 1
ATOM 1014 C C . PRO A 1 124 ? 8.000 7.905 -7.537 1.00 84.00 124 PRO A C 1
ATOM 1016 O O . PRO A 1 124 ? 7.467 7.821 -6.428 1.00 84.00 124 PRO A O 1
ATOM 1019 N N . LEU A 1 125 ? 7.385 7.519 -8.657 1.00 82.88 125 LEU A N 1
ATOM 1020 C CA . LEU A 1 125 ? 6.002 7.060 -8.706 1.00 82.88 125 LEU A CA 1
ATOM 1021 C C . LEU A 1 125 ? 5.833 5.701 -8.029 1.00 82.88 125 LEU A C 1
ATOM 1023 O O . LEU A 1 125 ? 4.952 5.540 -7.185 1.00 82.88 125 LEU A O 1
ATOM 1027 N N . VAL A 1 126 ? 6.711 4.743 -8.325 1.00 82.81 126 VAL A N 1
ATOM 1028 C CA . VAL A 1 126 ? 6.641 3.412 -7.707 1.00 82.81 126 VAL A CA 1
ATOM 1029 C C . VAL A 1 126 ? 6.997 3.446 -6.227 1.00 82.81 126 VAL A C 1
ATOM 1031 O O . VAL A 1 126 ? 6.338 2.793 -5.416 1.00 82.81 126 VAL A O 1
ATOM 1034 N N . VAL A 1 127 ? 8.014 4.219 -5.840 1.00 83.88 127 VAL A N 1
ATOM 1035 C CA . VAL A 1 127 ? 8.385 4.372 -4.428 1.00 83.88 127 VAL A CA 1
ATOM 1036 C C . VAL A 1 127 ? 7.235 5.001 -3.643 1.00 83.88 127 VAL A C 1
ATOM 1038 O O . VAL A 1 127 ? 6.919 4.523 -2.553 1.00 83.88 127 VAL A O 1
ATOM 1041 N N . SER A 1 128 ? 6.584 6.026 -4.198 1.00 83.81 128 SER A N 1
ATOM 1042 C CA . SER A 1 128 ? 5.428 6.674 -3.567 1.00 83.81 128 SER A CA 1
ATOM 1043 C C . SER A 1 128 ? 4.250 5.712 -3.448 1.00 83.81 128 SER A C 1
ATOM 1045 O O . SER A 1 128 ? 3.699 5.550 -2.362 1.00 83.81 128 SER A O 1
ATOM 1047 N N . ALA A 1 129 ? 3.932 4.977 -4.516 1.00 83.12 129 ALA A N 1
ATOM 1048 C CA . ALA A 1 129 ? 2.884 3.965 -4.490 1.00 83.12 129 ALA A CA 1
ATOM 1049 C C . ALA A 1 129 ? 3.152 2.878 -3.430 1.00 83.12 129 ALA A C 1
ATOM 1051 O O . ALA A 1 129 ? 2.247 2.520 -2.684 1.00 83.12 129 ALA A O 1
ATOM 1052 N N . GLY A 1 130 ? 4.395 2.402 -3.286 1.00 83.88 130 GLY A N 1
ATOM 1053 C CA . GLY A 1 130 ? 4.743 1.393 -2.275 1.00 83.88 130 GLY A CA 1
ATOM 1054 C C . GLY A 1 130 ? 4.628 1.907 -0.837 1.00 83.88 130 GLY A C 1
ATOM 1055 O O . GLY A 1 130 ? 4.294 1.151 0.073 1.00 83.88 130 GLY A O 1
ATOM 1056 N N . ARG A 1 131 ? 4.863 3.209 -0.625 1.00 85.44 131 ARG A N 1
ATOM 1057 C CA . ARG A 1 131 ? 4.710 3.863 0.685 1.00 85.44 131 ARG A CA 1
ATOM 1058 C C . ARG A 1 131 ? 3.251 4.116 1.068 1.00 85.44 131 ARG A C 1
ATOM 1060 O O . ARG A 1 131 ? 2.949 4.121 2.262 1.00 85.44 131 ARG A O 1
ATOM 1067 N N . LEU A 1 132 ? 2.383 4.337 0.085 1.00 88.00 132 LEU A N 1
ATOM 1068 C CA . LEU A 1 132 ? 0.979 4.693 0.294 1.00 88.00 132 LEU A CA 1
ATOM 1069 C C . LEU A 1 132 ? 0.071 3.470 0.359 1.00 88.00 132 LEU A C 1
ATOM 1071 O O . LEU A 1 132 ? -0.723 3.350 1.291 1.00 88.00 132 LEU A O 1
ATOM 1075 N N . PHE A 1 133 ? 0.169 2.577 -0.628 1.00 89.94 133 PHE A N 1
ATOM 1076 C CA . PHE A 1 133 ? -0.787 1.489 -0.779 1.00 89.94 133 PHE A CA 1
ATOM 1077 C C . PHE A 1 133 ? -0.593 0.407 0.275 1.00 89.94 133 PHE A C 1
ATOM 1079 O O . PHE A 1 133 ? 0.496 -0.143 0.462 1.00 89.94 133 PHE A O 1
ATOM 1086 N N . VAL A 1 134 ? -1.697 0.083 0.935 1.00 92.25 134 VAL A N 1
ATOM 1087 C CA . VAL A 1 134 ? -1.780 -0.985 1.919 1.00 92.25 134 VAL A CA 1
ATOM 1088 C C . VAL A 1 134 ? -1.964 -2.315 1.198 1.00 92.25 134 VAL A C 1
ATOM 1090 O O . VAL A 1 134 ? -2.851 -2.477 0.360 1.00 92.25 134 VAL A O 1
ATOM 1093 N N . VAL A 1 135 ? -1.118 -3.284 1.541 1.00 91.31 135 VAL A N 1
ATOM 1094 C CA . VAL A 1 135 ? -1.243 -4.675 1.086 1.00 91.31 135 VAL A CA 1
ATOM 1095 C C . VAL A 1 135 ? -2.191 -5.438 1.994 1.00 91.31 135 VAL A C 1
ATOM 1097 O O . VAL A 1 135 ? -3.015 -6.209 1.515 1.00 91.31 135 VAL A O 1
ATOM 1100 N N . ARG A 1 136 ? -2.056 -5.251 3.306 1.00 91.19 136 ARG A N 1
ATOM 1101 C CA . ARG A 1 136 ? -2.821 -5.976 4.317 1.00 91.19 136 ARG A CA 1
ATOM 1102 C C . ARG A 1 136 ? -2.941 -5.128 5.578 1.00 91.19 136 ARG A C 1
ATOM 1104 O O . ARG A 1 136 ? -2.007 -4.400 5.900 1.00 91.19 136 ARG A O 1
ATOM 1111 N N . MET A 1 137 ? -4.069 -5.221 6.270 1.00 92.19 137 MET A N 1
ATOM 1112 C CA . MET A 1 137 ? -4.284 -4.577 7.562 1.00 92.19 137 MET A CA 1
ATOM 1113 C C . MET A 1 137 ? -4.930 -5.557 8.533 1.00 92.19 137 MET A C 1
ATOM 1115 O O . MET A 1 137 ? -5.958 -6.150 8.207 1.00 92.19 137 MET A O 1
ATOM 1119 N N . ASP A 1 138 ? -4.359 -5.676 9.724 1.00 91.19 138 ASP A N 1
ATOM 1120 C CA . ASP A 1 138 ? -4.842 -6.535 10.802 1.00 91.19 138 ASP A CA 1
ATOM 1121 C C . ASP A 1 138 ? -5.064 -5.707 12.069 1.00 91.19 138 ASP A C 1
ATOM 1123 O O . ASP A 1 138 ? -4.246 -4.859 12.414 1.00 91.19 138 ASP A O 1
ATOM 1127 N N . LEU A 1 139 ? -6.157 -5.954 12.785 1.00 91.19 139 LEU A N 1
ATOM 1128 C CA . LEU A 1 139 ? -6.387 -5.422 14.122 1.00 91.19 139 LEU A CA 1
ATOM 1129 C C . LEU A 1 139 ? -5.674 -6.298 15.150 1.00 91.19 139 LEU A C 1
ATOM 1131 O O . LEU A 1 139 ? -5.767 -7.525 15.100 1.00 91.19 139 LEU A O 1
ATOM 1135 N N . ILE A 1 140 ? -5.026 -5.659 16.119 1.00 91.81 140 ILE A N 1
ATOM 1136 C CA . ILE A 1 140 ? -4.451 -6.284 17.308 1.00 91.81 140 ILE A CA 1
ATOM 1137 C C . ILE A 1 140 ? -5.243 -5.765 18.519 1.00 91.81 140 ILE A C 1
ATOM 1139 O O . ILE A 1 140 ? -4.880 -4.740 19.103 1.00 91.81 140 ILE A O 1
ATOM 1143 N N . PRO A 1 141 ? -6.344 -6.442 18.909 1.00 89.12 141 PRO A N 1
ATOM 1144 C CA . PRO A 1 141 ? -7.313 -5.876 19.848 1.00 89.12 141 PRO A CA 1
ATOM 1145 C C . PRO A 1 141 ? -6.717 -5.549 21.219 1.00 89.12 141 PRO A C 1
ATOM 1147 O O . PRO A 1 141 ? -6.979 -4.487 21.768 1.00 89.12 141 PRO A O 1
ATOM 1150 N N . HIS A 1 142 ? -5.858 -6.427 21.743 1.00 88.06 142 HIS A N 1
ATOM 1151 C CA . HIS A 1 142 ? -5.248 -6.275 23.068 1.00 88.06 142 HIS A CA 1
ATOM 1152 C C . HIS A 1 142 ? -4.262 -5.101 23.176 1.00 88.06 142 HIS A C 1
ATOM 1154 O O . HIS A 1 142 ? -3.924 -4.696 24.283 1.00 88.06 142 HIS A O 1
ATOM 1160 N N . MET A 1 143 ? -3.786 -4.572 22.045 1.00 88.62 143 MET A N 1
ATOM 1161 C CA . MET A 1 143 ? -2.905 -3.402 22.001 1.00 88.62 143 MET A CA 1
ATOM 1162 C C . MET A 1 143 ? -3.627 -2.141 21.516 1.00 88.62 143 MET A C 1
ATOM 1164 O O . MET A 1 143 ? -3.004 -1.085 21.478 1.00 88.62 143 MET A O 1
ATOM 1168 N N . GLU A 1 144 ? -4.897 -2.243 21.105 1.00 90.69 144 GLU A N 1
ATOM 1169 C CA . GLU A 1 144 ? -5.639 -1.164 20.433 1.00 90.69 144 GLU A CA 1
ATOM 1170 C C . GLU A 1 144 ? -4.883 -0.574 19.225 1.00 90.69 144 GLU A C 1
ATOM 1172 O O . GLU A 1 144 ? -4.949 0.623 18.920 1.00 90.69 144 GLU A O 1
ATOM 1177 N N . THR A 1 145 ? -4.135 -1.424 18.522 1.00 91.81 145 THR A N 1
ATOM 1178 C CA . THR A 1 145 ? -3.348 -1.053 17.345 1.00 91.81 145 THR A CA 1
ATOM 1179 C C . THR A 1 145 ? -3.816 -1.819 16.121 1.00 91.81 145 THR A C 1
ATOM 1181 O O . THR A 1 145 ? -4.339 -2.930 16.211 1.00 91.81 145 THR A O 1
ATOM 1184 N N . VAL A 1 146 ? -3.604 -1.226 14.953 1.00 92.62 146 VAL A N 1
ATOM 1185 C CA . VAL A 1 146 ? -3.620 -1.945 13.685 1.00 92.62 146 VAL A CA 1
ATOM 1186 C C . VAL A 1 146 ? -2.204 -2.127 13.184 1.00 92.62 146 VAL A C 1
ATOM 1188 O O . VAL A 1 146 ? -1.345 -1.252 13.303 1.00 92.62 146 VAL A O 1
ATOM 1191 N N . LEU A 1 147 ? -1.975 -3.286 12.599 1.00 92.69 147 LEU A N 1
ATOM 1192 C CA . LEU A 1 147 ? -0.756 -3.638 11.918 1.00 92.69 147 LEU A CA 1
ATOM 1193 C C . LEU A 1 147 ? -1.018 -3.527 10.420 1.00 92.69 147 LEU A C 1
ATOM 1195 O O . LEU A 1 147 ? -1.895 -4.186 9.867 1.00 92.69 147 LEU A O 1
ATOM 1199 N N . VAL A 1 148 ? -0.259 -2.658 9.765 1.00 93.38 148 VAL A N 1
ATOM 1200 C CA . VAL A 1 148 ? -0.397 -2.349 8.349 1.00 93.38 148 VAL A CA 1
ATOM 1201 C C . VAL A 1 148 ? 0.822 -2.871 7.606 1.00 93.38 148 VAL A C 1
ATOM 1203 O O . VAL A 1 148 ? 1.953 -2.453 7.850 1.00 93.38 148 VAL A O 1
ATOM 1206 N N . HIS A 1 149 ? 0.592 -3.769 6.656 1.00 92.00 149 HIS A N 1
ATOM 1207 C CA . HIS A 1 149 ? 1.607 -4.241 5.727 1.00 92.00 149 HIS A CA 1
ATOM 1208 C C . HIS A 1 149 ? 1.594 -3.422 4.444 1.00 92.00 149 HIS A C 1
ATOM 1210 O O . HIS A 1 149 ? 0.555 -3.215 3.810 1.00 92.00 149 HIS A O 1
ATOM 1216 N N . LYS A 1 150 ? 2.791 -3.048 4.012 1.00 91.56 150 LYS A N 1
ATOM 1217 C CA . LYS A 1 150 ? 3.077 -2.328 2.775 1.00 91.56 150 LYS A CA 1
ATOM 1218 C C . LYS A 1 150 ? 4.259 -2.965 2.055 1.00 91.56 150 LYS A C 1
ATOM 1220 O O . LYS A 1 150 ? 4.969 -3.81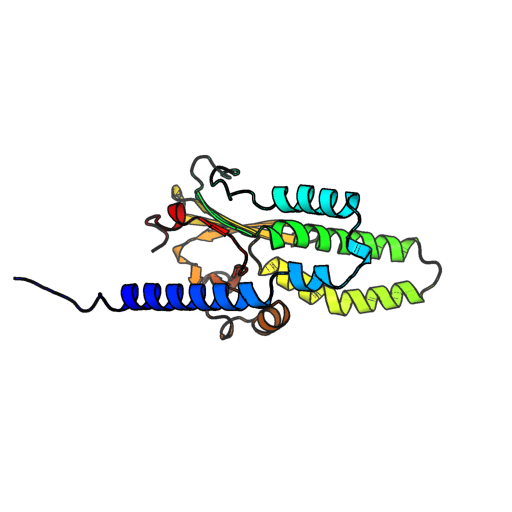2 2.602 1.00 91.56 150 LYS A O 1
ATOM 1225 N N . VAL A 1 151 ? 4.504 -2.517 0.828 1.00 86.19 151 VAL A N 1
ATOM 1226 C CA . VAL A 1 151 ? 5.688 -2.921 0.062 1.00 86.19 151 VAL A CA 1
ATOM 1227 C C . VAL A 1 151 ? 6.783 -1.871 0.219 1.00 86.19 151 VAL A C 1
ATOM 1229 O O . VAL A 1 151 ? 6.660 -0.731 -0.219 1.00 86.19 151 VAL A O 1
ATOM 1232 N N . GLY A 1 152 ? 7.877 -2.267 0.855 1.00 82.56 152 GLY A N 1
ATOM 1233 C CA . GLY A 1 152 ? 9.057 -1.453 1.091 1.00 82.56 152 GLY A CA 1
ATOM 1234 C C . GLY A 1 152 ? 9.993 -1.333 -0.115 1.00 82.56 152 GLY A C 1
ATOM 1235 O O . GLY A 1 152 ? 9.629 -1.481 -1.290 1.00 82.56 152 GLY A O 1
ATOM 1236 N N . LEU A 1 153 ? 11.247 -0.999 0.182 1.00 78.00 153 LEU A N 1
ATOM 1237 C CA . LEU A 1 153 ? 12.322 -0.970 -0.810 1.00 78.00 153 LEU A CA 1
ATOM 1238 C C . LEU A 1 153 ? 12.566 -2.382 -1.356 1.00 78.00 153 LEU A C 1
ATOM 1240 O O . LEU A 1 153 ? 12.441 -3.354 -0.619 1.00 78.00 153 LEU A O 1
ATOM 1244 N N . PHE A 1 154 ? 12.866 -2.491 -2.652 1.00 72.00 154 PHE A N 1
ATOM 1245 C CA . PHE A 1 154 ? 13.200 -3.758 -3.328 1.00 72.00 154 PHE A CA 1
ATOM 1246 C C . PHE A 1 154 ? 12.157 -4.883 -3.203 1.00 72.00 154 PHE A C 1
ATOM 1248 O O . PHE A 1 154 ? 12.459 -6.045 -3.446 1.00 72.00 154 PHE A O 1
ATOM 1255 N N . GLY A 1 155 ? 10.918 -4.552 -2.837 1.00 74.50 155 GLY A N 1
ATOM 1256 C CA . GLY A 1 155 ? 9.839 -5.528 -2.703 1.00 74.50 155 GLY A CA 1
ATOM 1257 C C . GLY A 1 155 ? 9.780 -6.206 -1.336 1.00 74.50 155 GLY A C 1
ATOM 1258 O O . GLY A 1 155 ? 8.915 -7.054 -1.133 1.00 74.50 155 GLY A O 1
ATOM 1259 N N . PHE A 1 156 ? 10.642 -5.821 -0.390 1.00 81.56 156 PHE A N 1
ATOM 1260 C CA . PHE A 1 156 ? 10.566 -6.311 0.985 1.00 81.56 156 PHE A CA 1
ATOM 1261 C C . PHE A 1 156 ? 9.269 -5.863 1.662 1.00 81.56 156 PHE A C 1
ATOM 1263 O O . PHE A 1 156 ? 8.787 -4.757 1.425 1.00 81.56 156 PHE A O 1
ATOM 1270 N N . SER A 1 157 ? 8.707 -6.707 2.530 1.00 84.44 157 SER A N 1
ATOM 1271 C CA . SER A 1 157 ? 7.550 -6.326 3.346 1.00 84.44 157 SER A CA 1
ATOM 1272 C C . SER A 1 157 ? 7.956 -5.240 4.336 1.00 84.44 157 SER A C 1
ATOM 1274 O O . SER A 1 157 ? 8.947 -5.380 5.052 1.00 84.44 157 SER A O 1
ATOM 1276 N N . ARG A 1 158 ? 7.167 -4.172 4.404 1.00 86.75 158 ARG A N 1
ATOM 1277 C CA . ARG A 1 158 ? 7.271 -3.138 5.431 1.00 86.75 158 ARG A CA 1
ATOM 1278 C C . ARG A 1 158 ? 6.040 -3.227 6.315 1.00 86.75 158 ARG A C 1
ATOM 1280 O O . ARG A 1 158 ? 4.928 -3.252 5.800 1.00 86.75 158 ARG A O 1
ATOM 1287 N N . VAL A 1 159 ? 6.251 -3.272 7.621 1.00 89.75 159 VAL A N 1
ATOM 1288 C CA . VAL A 1 159 ? 5.173 -3.341 8.607 1.00 89.75 159 VAL A CA 1
ATOM 1289 C C . VAL A 1 159 ? 5.184 -2.065 9.431 1.00 89.75 159 VAL A C 1
ATOM 1291 O O . VAL A 1 159 ? 6.242 -1.624 9.876 1.00 89.75 159 VAL A O 1
ATOM 1294 N N . GLU A 1 160 ? 4.014 -1.469 9.602 1.00 91.56 160 GLU A N 1
ATOM 1295 C CA . GLU A 1 160 ? 3.790 -0.285 10.424 1.00 91.56 160 GLU A CA 1
ATOM 1296 C C . GLU A 1 160 ? 2.728 -0.636 11.471 1.00 91.56 160 GLU A C 1
ATOM 1298 O O . GLU A 1 160 ? 1.691 -1.202 11.132 1.00 91.56 160 GLU A O 1
ATOM 1303 N N . ILE A 1 161 ? 2.995 -0.344 12.745 1.00 92.56 161 ILE A N 1
ATOM 1304 C CA . ILE A 1 161 ? 2.029 -0.528 13.835 1.00 92.56 161 ILE A CA 1
ATOM 1305 C C . ILE A 1 161 ? 1.498 0.851 14.196 1.00 92.56 161 ILE A C 1
ATOM 1307 O O . ILE A 1 161 ? 2.278 1.742 14.533 1.00 92.56 161 ILE A O 1
ATOM 1311 N N . VAL A 1 162 ? 0.183 1.023 14.117 1.00 92.38 162 VAL A N 1
ATOM 1312 C CA . VAL A 1 162 ? -0.475 2.318 14.294 1.00 92.38 162 VAL A CA 1
ATOM 1313 C C . VAL A 1 162 ? -1.576 2.182 15.342 1.00 92.38 162 VAL A C 1
ATOM 1315 O O . VAL A 1 162 ? -2.433 1.309 15.201 1.00 92.38 162 VAL A O 1
ATOM 1318 N N . PRO A 1 163 ? -1.601 3.017 16.394 1.00 92.44 163 PRO A N 1
ATOM 1319 C CA . PRO A 1 163 ? -2.731 3.065 17.317 1.00 92.44 163 PRO A CA 1
ATOM 1320 C C . PRO A 1 163 ? -4.019 3.420 16.575 1.00 92.44 163 PRO A C 1
ATOM 1322 O O . PRO A 1 163 ? -4.043 4.390 15.816 1.00 92.44 163 PRO A O 1
ATOM 1325 N N . VAL A 1 164 ? -5.105 2.685 16.826 1.00 90.56 164 VAL A N 1
ATOM 1326 C CA . VAL A 1 164 ? -6.394 2.907 16.144 1.00 90.56 164 VAL A CA 1
ATOM 1327 C C . VAL A 1 164 ? -6.872 4.350 16.330 1.00 90.56 164 VAL A C 1
ATOM 1329 O O . VAL A 1 164 ? -7.284 4.997 15.373 1.00 90.56 164 VAL A O 1
ATOM 1332 N N . LYS A 1 165 ? -6.705 4.899 17.540 1.00 91.06 165 LYS A N 1
ATOM 1333 C CA . LYS A 1 165 ? -7.065 6.283 17.892 1.00 91.06 165 LYS A CA 1
ATOM 1334 C C . LYS A 1 165 ? -6.363 7.366 17.060 1.00 91.06 165 LYS A C 1
ATOM 1336 O O . LYS A 1 165 ? -6.835 8.498 17.024 1.00 91.06 165 LYS A O 1
ATOM 1341 N N . ASN A 1 166 ? -5.231 7.046 16.431 1.00 91.94 166 ASN A N 1
ATOM 1342 C CA . ASN A 1 166 ? -4.477 8.003 15.625 1.00 91.94 166 ASN A CA 1
ATOM 1343 C C . ASN A 1 166 ? -4.929 8.015 14.157 1.00 91.94 166 ASN A C 1
ATOM 1345 O O . ASN A 1 166 ? -4.556 8.924 13.416 1.00 91.94 166 ASN A O 1
ATOM 1349 N N . LEU A 1 167 ? -5.698 7.018 13.711 1.00 91.50 167 LEU A N 1
ATOM 1350 C CA . LEU A 1 167 ? -6.120 6.905 12.321 1.00 91.50 167 LEU A CA 1
ATOM 1351 C C . LEU A 1 167 ? -7.357 7.755 12.057 1.00 91.50 167 LEU A C 1
ATOM 1353 O O . LEU A 1 167 ? -8.438 7.501 12.579 1.00 91.50 167 LEU A O 1
ATOM 1357 N N . VAL A 1 168 ? -7.204 8.741 11.178 1.00 92.19 168 VAL A N 1
ATOM 1358 C CA . VAL A 1 168 ? -8.295 9.612 10.738 1.00 92.19 168 VAL A CA 1
ATOM 1359 C C . VAL A 1 168 ? -8.529 9.413 9.252 1.00 92.19 168 VAL A C 1
ATOM 1361 O O . VAL A 1 168 ? -7.598 9.470 8.445 1.00 92.19 168 VAL A O 1
ATOM 1364 N N . LYS A 1 169 ? -9.789 9.190 8.873 1.00 90.44 169 LYS A N 1
ATOM 1365 C CA . LYS A 1 169 ? -10.182 9.117 7.467 1.00 90.44 169 LYS A CA 1
ATOM 1366 C C . LYS A 1 169 ? -10.023 10.489 6.818 1.00 90.44 169 LYS A C 1
ATOM 1368 O O . LYS A 1 169 ? -10.526 11.488 7.329 1.00 90.44 169 LYS A O 1
ATOM 1373 N N . ILE A 1 170 ? -9.373 10.521 5.663 1.00 90.44 170 ILE A N 1
ATOM 1374 C CA . ILE A 1 170 ? -9.196 11.734 4.867 1.00 90.44 170 ILE A CA 1
ATOM 1375 C C . ILE A 1 170 ? -9.779 11.543 3.467 1.00 90.44 170 ILE A C 1
ATOM 1377 O O . ILE A 1 170 ? -9.892 10.427 2.961 1.00 90.44 170 ILE A O 1
ATOM 1381 N N . LEU A 1 171 ? -10.180 12.650 2.846 1.00 86.31 171 LEU A N 1
ATOM 1382 C CA . LEU A 1 171 ? -10.558 12.665 1.436 1.00 86.31 171 LEU A CA 1
ATOM 1383 C C . LEU A 1 171 ? -9.288 12.688 0.570 1.00 86.31 171 LEU A C 1
ATOM 1385 O O . LEU A 1 171 ? -8.296 13.287 0.995 1.00 86.31 171 LEU A O 1
ATOM 1389 N N . PRO A 1 172 ? -9.308 12.101 -0.641 1.00 82.12 172 PRO A N 1
ATOM 1390 C CA . PRO A 1 172 ? -8.167 12.144 -1.558 1.00 82.12 172 PRO A CA 1
ATOM 1391 C C . PRO A 1 172 ? -7.658 13.567 -1.830 1.00 82.12 172 PRO A C 1
ATOM 1393 O O . PRO A 1 172 ? -6.456 13.784 -1.878 1.00 82.12 172 PRO A O 1
ATOM 1396 N N . GLU A 1 173 ? -8.560 14.548 -1.897 1.00 83.31 173 GLU A N 1
ATOM 1397 C CA . GLU A 1 173 ? -8.254 15.974 -2.108 1.00 83.31 173 GLU A CA 1
ATOM 1398 C C . GLU A 1 173 ? -7.403 16.591 -0.987 1.00 83.31 173 GLU A C 1
ATOM 1400 O O . GLU A 1 173 ? -6.688 17.564 -1.205 1.00 83.31 173 GLU A O 1
ATOM 1405 N N . HIS A 1 174 ? -7.467 16.025 0.220 1.00 86.06 174 HIS A N 1
ATOM 1406 C CA . HIS A 1 174 ? -6.679 16.472 1.368 1.00 86.06 174 HIS A CA 1
ATOM 1407 C C . HIS A 1 174 ? -5.334 15.748 1.482 1.00 86.06 174 HIS A C 1
ATOM 1409 O O . HIS A 1 174 ? -4.572 16.034 2.409 1.00 86.06 174 HIS A O 1
ATOM 1415 N N . SER A 1 175 ? -5.045 14.802 0.585 1.00 84.56 175 SER A N 1
ATOM 1416 C CA . SER A 1 175 ? -3.783 14.072 0.530 1.00 84.56 175 SER A CA 1
ATOM 1417 C C . SER A 1 175 ? -2.682 14.902 -0.117 1.00 84.56 175 SER A C 1
ATOM 1419 O O . SER A 1 175 ? -2.888 15.543 -1.145 1.00 84.56 175 SER A O 1
ATOM 1421 N N . GLN A 1 176 ? -1.461 14.782 0.405 1.00 82.19 176 GLN A N 1
ATOM 1422 C CA . GLN A 1 176 ? -0.267 15.295 -0.281 1.00 82.19 176 GLN A CA 1
ATOM 1423 C C . GLN A 1 176 ? 0.022 14.555 -1.604 1.00 82.19 176 GLN A C 1
ATOM 1425 O O . GLN A 1 176 ? 0.832 15.004 -2.413 1.00 82.19 176 GLN A O 1
ATOM 1430 N N . TYR A 1 177 ? -0.650 13.425 -1.831 1.00 81.31 177 TYR A N 1
ATOM 1431 C CA . TYR A 1 177 ? -0.467 12.515 -2.952 1.00 81.31 177 TYR A CA 1
ATOM 1432 C C . TYR A 1 177 ? -1.693 12.446 -3.877 1.00 81.31 177 TYR A C 1
ATOM 1434 O O . TYR A 1 177 ? -1.790 11.516 -4.677 1.00 81.31 177 TYR A O 1
ATOM 1442 N N . ASP A 1 178 ? -2.602 13.430 -3.828 1.00 79.31 178 ASP A N 1
ATOM 1443 C CA . ASP A 1 178 ? -3.792 13.509 -4.699 1.00 79.31 178 ASP A CA 1
ATOM 1444 C C . ASP A 1 178 ? -3.458 13.267 -6.185 1.00 79.31 178 ASP A C 1
ATOM 1446 O O . ASP A 1 178 ? -4.097 12.461 -6.866 1.00 79.31 178 ASP A O 1
ATOM 1450 N N . TYR A 1 179 ? -2.374 13.880 -6.674 1.00 78.19 179 TYR A N 1
ATOM 1451 C CA . TYR A 1 179 ? -1.892 13.676 -8.043 1.00 78.19 179 TYR A CA 1
ATOM 1452 C C . TYR A 1 179 ? -1.601 12.198 -8.363 1.00 78.19 179 TYR A C 1
ATOM 1454 O O . TYR A 1 179 ? -1.960 11.707 -9.435 1.00 78.19 179 TYR A O 1
ATOM 1462 N N . TYR A 1 180 ? -1.000 11.460 -7.425 1.00 75.44 180 TYR A N 1
ATOM 1463 C CA . TYR A 1 180 ? -0.715 10.037 -7.607 1.00 75.44 180 TYR A CA 1
ATOM 1464 C C . TYR A 1 180 ? -1.992 9.205 -7.626 1.00 75.44 180 TYR A C 1
ATOM 1466 O O . TYR A 1 180 ? -2.091 8.276 -8.423 1.00 75.44 180 TYR A O 1
ATOM 1474 N N . PHE A 1 181 ? -2.995 9.548 -6.815 1.00 72.50 181 PHE A N 1
ATOM 1475 C CA . PHE A 1 181 ? -4.284 8.859 -6.859 1.00 72.50 181 PHE A CA 1
ATOM 1476 C C . PHE A 1 181 ? -4.992 9.070 -8.192 1.00 72.50 181 PHE A C 1
ATOM 1478 O O . PHE A 1 181 ? -5.505 8.107 -8.759 1.00 72.50 181 PHE A O 1
ATOM 1485 N N . LYS A 1 182 ? -4.953 10.286 -8.743 1.00 72.69 182 LYS A N 1
ATOM 1486 C CA . LYS A 1 182 ? -5.497 10.573 -10.078 1.00 72.69 182 LYS A CA 1
ATOM 1487 C C . LYS A 1 182 ? -4.782 9.777 -11.173 1.00 72.69 182 LYS A C 1
ATOM 1489 O O . LYS A 1 182 ? -5.443 9.263 -12.070 1.00 72.69 182 LYS A O 1
ATOM 1494 N N . PHE A 1 183 ? -3.463 9.617 -11.072 1.00 70.88 183 PHE A N 1
ATOM 1495 C CA . PHE A 1 183 ? -2.676 8.858 -12.048 1.00 70.88 183 PHE A CA 1
ATOM 1496 C C . PHE A 1 183 ? -2.848 7.331 -11.925 1.00 70.88 183 PHE A C 1
ATOM 1498 O O . PHE A 1 183 ? -2.852 6.627 -12.930 1.00 70.88 183 PHE A O 1
ATOM 1505 N N . LEU A 1 184 ? -3.010 6.806 -10.707 1.00 68.88 184 LEU A N 1
ATOM 1506 C CA . LEU A 1 184 ? -3.040 5.363 -10.418 1.00 68.88 184 LEU A CA 1
ATOM 1507 C C . LEU A 1 184 ? -4.454 4.746 -10.398 1.00 68.88 184 LEU A C 1
ATOM 1509 O O . LEU A 1 184 ? -4.604 3.586 -10.026 1.00 68.88 184 LEU A O 1
ATOM 1513 N N . GLY A 1 185 ? -5.494 5.487 -10.798 1.00 67.38 185 GLY A N 1
ATOM 1514 C CA . GLY A 1 185 ? -6.879 4.980 -10.866 1.00 67.38 185 GLY A CA 1
ATOM 1515 C C . GLY A 1 185 ? -7.710 5.154 -9.581 1.00 67.38 185 GLY A C 1
ATOM 1516 O O . GLY A 1 185 ? -8.861 4.703 -9.501 1.00 67.38 185 GLY A O 1
ATOM 1517 N N . GLY A 1 186 ? -7.165 5.882 -8.607 1.00 68.38 186 GLY A N 1
ATOM 1518 C CA . GLY A 1 186 ? -7.811 6.292 -7.361 1.00 68.38 186 GLY A CA 1
ATOM 1519 C C . GLY A 1 186 ? -7.678 5.284 -6.218 1.00 68.38 186 GLY A C 1
ATOM 1520 O O 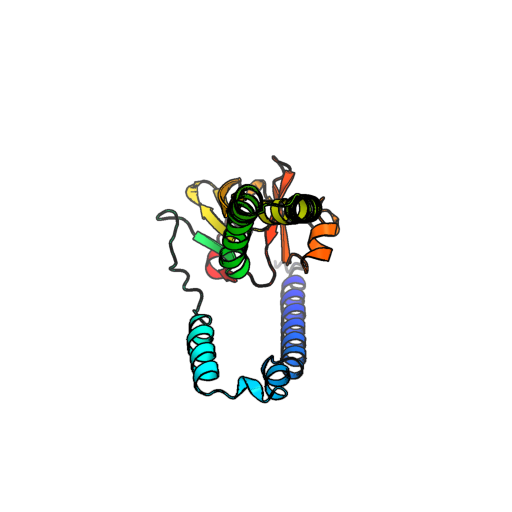. GLY A 1 186 ? -7.621 4.076 -6.433 1.00 68.38 186 GLY A O 1
ATOM 1521 N N . ALA A 1 187 ? -7.678 5.798 -4.989 1.00 76.19 187 ALA A N 1
ATOM 1522 C CA . ALA A 1 187 ? -7.904 5.010 -3.780 1.00 76.19 187 ALA A CA 1
ATOM 1523 C C . ALA A 1 187 ? -9.407 4.961 -3.459 1.00 76.19 187 ALA A C 1
ATOM 1525 O O . ALA A 1 187 ? -10.150 5.869 -3.835 1.00 76.19 187 ALA A O 1
ATOM 1526 N N . ASP A 1 188 ? -9.846 3.902 -2.787 1.00 78.56 188 ASP A N 1
ATOM 1527 C CA . ASP A 1 188 ? -11.218 3.773 -2.281 1.00 78.56 188 ASP A CA 1
ATOM 1528 C C . ASP A 1 188 ? -11.362 4.427 -0.905 1.00 78.56 188 ASP A C 1
ATOM 1530 O O . ASP A 1 188 ? -12.216 5.280 -0.665 1.00 78.56 188 ASP A O 1
ATOM 1534 N N . LEU A 1 189 ? -10.435 4.080 -0.014 1.00 87.31 189 LEU A N 1
ATOM 1535 C CA . LEU A 1 189 ? -10.339 4.607 1.337 1.00 87.31 189 LEU A CA 1
ATOM 1536 C C . LEU A 1 189 ? -8.931 5.142 1.572 1.00 87.31 189 LEU A C 1
ATOM 1538 O O . LEU A 1 189 ? -7.942 4.578 1.098 1.00 87.31 189 LEU A O 1
ATOM 1542 N N . LEU A 1 190 ? -8.853 6.244 2.312 1.00 90.81 190 LEU A N 1
ATOM 1543 C CA . LEU A 1 190 ? -7.602 6.886 2.674 1.00 90.81 190 LEU A CA 1
ATOM 1544 C C . LEU A 1 190 ? -7.641 7.248 4.157 1.00 90.81 190 LEU A C 1
ATOM 1546 O O . LEU A 1 190 ? -8.579 7.896 4.627 1.00 90.81 190 LEU A O 1
ATOM 1550 N N . PHE A 1 191 ? -6.619 6.823 4.886 1.00 92.94 191 PHE A N 1
ATOM 1551 C CA . PHE A 1 191 ? -6.430 7.167 6.290 1.00 92.94 191 PHE A CA 1
ATOM 1552 C C . PHE A 1 191 ? -5.104 7.889 6.469 1.00 92.94 191 PHE A C 1
ATOM 1554 O O . PHE A 1 191 ? -4.147 7.634 5.740 1.00 92.94 191 PHE A O 1
ATOM 1561 N N . ARG A 1 192 ? -5.043 8.773 7.458 1.00 93.50 192 ARG A N 1
ATOM 1562 C CA . ARG A 1 192 ? -3.825 9.446 7.891 1.00 93.50 192 ARG A CA 1
ATOM 1563 C C . ARG A 1 192 ? -3.622 9.197 9.375 1.00 93.50 192 ARG A C 1
ATOM 1565 O O . ARG A 1 192 ? -4.557 9.351 10.155 1.00 93.50 192 ARG A O 1
ATOM 1572 N N . ASP A 1 193 ? -2.403 8.840 9.748 1.00 93.94 193 ASP A N 1
ATOM 1573 C CA . ASP A 1 193 ? -1.972 8.848 11.141 1.00 93.94 193 ASP A CA 1
ATOM 1574 C C . ASP A 1 193 ? -1.699 10.295 11.572 1.00 93.94 193 ASP A C 1
ATOM 1576 O O . ASP A 1 193 ? -0.858 10.981 10.988 1.00 93.94 193 ASP A O 1
ATOM 1580 N N . THR A 1 194 ? -2.423 10.773 12.580 1.00 92.94 194 THR A N 1
ATOM 1581 C CA . THR A 1 194 ? -2.305 12.144 13.097 1.00 92.94 194 THR A CA 1
ATOM 1582 C C . THR A 1 194 ? -0.964 12.427 13.765 1.00 92.94 194 THR A C 1
ATOM 1584 O O . THR A 1 194 ? -0.553 13.585 13.812 1.00 92.94 194 THR A O 1
ATOM 1587 N N . GLN A 1 195 ? -0.265 11.400 14.255 1.00 92.44 195 GLN A N 1
ATOM 1588 C CA . GLN A 1 195 ? 1.013 11.558 14.942 1.00 92.44 195 GLN A CA 1
ATOM 1589 C C . GLN A 1 195 ? 2.183 11.645 13.959 1.00 92.44 195 GLN A C 1
ATOM 1591 O O . GLN A 1 195 ? 3.066 12.485 14.122 1.00 92.44 195 GLN A O 1
ATOM 1596 N N . THR A 1 196 ? 2.208 10.776 12.946 1.00 90.69 196 THR A N 1
ATOM 1597 C CA . THR A 1 196 ? 3.323 10.704 11.982 1.00 90.69 196 THR A CA 1
ATOM 1598 C C . THR A 1 196 ? 3.053 11.448 10.675 1.00 90.69 196 THR A C 1
ATOM 1600 O O . THR A 1 196 ? 3.983 11.706 9.913 1.00 90.69 196 THR A O 1
ATOM 1603 N N . GLY A 1 197 ? 1.792 11.770 10.381 1.00 90.44 197 GLY A N 1
ATOM 1604 C CA . GLY A 1 197 ? 1.363 12.311 9.091 1.00 90.44 197 GLY A CA 1
ATOM 1605 C C . GLY A 1 197 ? 1.372 11.286 7.953 1.00 90.44 197 GLY A C 1
ATOM 1606 O O . GLY A 1 197 ? 1.093 11.653 6.812 1.00 90.44 197 GLY A O 1
ATOM 1607 N N . LEU A 1 198 ? 1.686 10.014 8.230 1.00 91.25 198 LEU A N 1
ATOM 1608 C CA . LEU A 1 198 ? 1.719 8.964 7.216 1.00 91.25 198 LEU A CA 1
ATOM 1609 C C . LEU A 1 198 ? 0.316 8.654 6.703 1.00 91.25 198 LEU A C 1
ATOM 1611 O O . LEU A 1 198 ? -0.642 8.566 7.470 1.00 91.25 198 LEU A O 1
ATOM 1615 N N . GLU A 1 199 ? 0.220 8.449 5.393 1.00 92.31 199 GLU A N 1
ATOM 1616 C CA . GLU A 1 199 ? -1.029 8.126 4.716 1.00 92.31 199 GLU A CA 1
ATOM 1617 C C . GLU A 1 199 ? -1.081 6.651 4.297 1.00 92.31 199 GLU A C 1
ATOM 1619 O O . GLU A 1 199 ? -0.066 6.019 3.977 1.00 92.31 199 GLU A O 1
ATOM 1624 N N . TYR A 1 200 ? -2.294 6.108 4.310 1.00 92.88 200 TYR A N 1
ATOM 1625 C CA . TYR A 1 200 ? -2.611 4.708 4.072 1.00 92.88 200 TYR A CA 1
ATOM 1626 C C . TYR A 1 200 ? -3.737 4.631 3.049 1.00 92.88 200 TYR A C 1
ATOM 1628 O O . TYR A 1 200 ? -4.883 4.968 3.353 1.00 92.88 200 TYR A O 1
ATOM 1636 N N . ALA A 1 201 ? -3.397 4.218 1.831 1.00 91.56 201 ALA A N 1
ATOM 1637 C CA . ALA A 1 201 ? -4.321 4.115 0.713 1.00 91.56 201 ALA A CA 1
ATOM 1638 C C . ALA A 1 201 ? -4.779 2.676 0.506 1.00 91.56 201 ALA A C 1
ATOM 1640 O O . ALA A 1 201 ? -3.967 1.757 0.386 1.00 91.56 201 ALA A O 1
ATOM 1641 N N . PHE A 1 202 ? -6.090 2.498 0.413 1.00 90.62 202 PHE A N 1
ATOM 1642 C CA . PHE A 1 202 ? -6.734 1.218 0.173 1.00 90.62 202 PHE A CA 1
ATOM 1643 C C . PHE A 1 202 ? -7.241 1.192 -1.269 1.00 90.62 202 PHE A C 1
ATOM 1645 O O . PHE A 1 202 ? -7.848 2.149 -1.757 1.00 90.62 202 PHE A O 1
ATOM 1652 N N . GLU A 1 203 ? -6.933 0.116 -1.982 1.00 85.94 203 GLU A N 1
ATOM 1653 C CA . GLU A 1 203 ? -7.313 -0.066 -3.380 1.00 85.94 203 GLU A CA 1
ATOM 1654 C C . GLU A 1 203 ? -8.798 -0.440 -3.476 1.00 85.94 203 GLU A C 1
ATOM 1656 O O . GLU A 1 203 ? -9.302 -1.203 -2.657 1.00 85.94 203 GLU A O 1
ATOM 1661 N N . LYS A 1 204 ? -9.475 0.017 -4.534 1.00 82.62 204 LYS A N 1
ATOM 1662 C CA . LYS A 1 204 ? -10.880 -0.323 -4.833 1.00 82.62 204 LYS A CA 1
ATOM 1663 C C . LYS A 1 204 ? -11.157 -1.819 -4.972 1.00 82.62 204 LYS A C 1
ATOM 1665 O O . LYS A 1 204 ? -12.260 -2.257 -4.685 1.00 82.62 204 LYS A O 1
ATOM 1670 N N . ASN A 1 205 ? -10.171 -2.595 -5.420 1.00 80.81 205 ASN A N 1
ATOM 1671 C CA . ASN A 1 205 ? -10.299 -4.047 -5.584 1.00 80.81 205 ASN A CA 1
ATOM 1672 C C . ASN A 1 205 ? -9.815 -4.830 -4.354 1.00 80.81 205 ASN A C 1
ATOM 1674 O O . ASN A 1 205 ? -9.645 -6.048 -4.426 1.00 80.81 205 ASN A O 1
ATOM 1678 N N . GLY A 1 206 ? -9.501 -4.138 -3.258 1.00 82.81 206 GLY A N 1
ATOM 1679 C CA . GLY A 1 206 ? -9.124 -4.793 -2.020 1.00 82.81 206 GLY A CA 1
ATOM 1680 C C . GLY A 1 206 ? -10.326 -5.454 -1.350 1.00 82.81 206 GLY A C 1
ATOM 1681 O O . GLY A 1 206 ? -11.469 -5.031 -1.507 1.00 82.81 206 GLY A O 1
ATOM 1682 N N . VAL A 1 207 ? -10.054 -6.521 -0.612 1.00 85.75 207 VAL A N 1
ATOM 1683 C CA . VAL A 1 207 ? -11.058 -7.310 0.092 1.00 85.75 207 VAL A CA 1
ATOM 1684 C C . VAL A 1 207 ? -11.086 -6.873 1.547 1.00 85.75 207 VAL A C 1
ATOM 1686 O O . VAL A 1 207 ? -10.063 -6.936 2.231 1.00 85.75 207 VAL A O 1
ATOM 1689 N N . TRP A 1 208 ? -12.261 -6.460 2.009 1.00 87.62 208 TRP A N 1
ATOM 1690 C CA . TRP A 1 208 ? -12.553 -6.175 3.410 1.00 87.62 208 TRP A CA 1
ATOM 1691 C C . TRP A 1 208 ? -13.285 -7.361 4.040 1.00 87.62 208 TRP A C 1
ATOM 1693 O O . TRP A 1 208 ? -14.112 -7.994 3.386 1.00 87.62 208 TRP A O 1
ATOM 1703 N N . LEU A 1 209 ? -12.973 -7.678 5.298 1.00 85.38 209 LEU A N 1
ATOM 1704 C CA . LEU A 1 209 ? -13.663 -8.734 6.042 1.00 85.38 209 LEU A CA 1
ATOM 1705 C C . LEU A 1 209 ? -14.719 -8.127 6.968 1.00 85.38 209 LEU A C 1
ATOM 1707 O O . LEU A 1 209 ? -14.408 -7.672 8.070 1.00 85.38 209 LEU A O 1
ATOM 1711 N N . ASP A 1 210 ? -15.974 -8.157 6.517 1.00 81.88 210 ASP A N 1
ATOM 1712 C CA . ASP A 1 210 ? -17.115 -7.522 7.191 1.00 81.88 210 ASP A CA 1
ATOM 1713 C C . ASP A 1 210 ? -17.310 -7.980 8.639 1.00 81.88 210 ASP A C 1
ATOM 1715 O O . ASP A 1 210 ? -17.708 -7.190 9.495 1.00 81.88 210 ASP A O 1
ATOM 1719 N N . ASP A 1 211 ? -17.020 -9.244 8.943 1.00 80.19 211 ASP A N 1
ATOM 1720 C CA . ASP A 1 211 ? -17.188 -9.776 10.298 1.00 80.19 211 ASP A CA 1
ATOM 1721 C C . ASP A 1 211 ? -16.188 -9.180 11.288 1.00 80.19 211 ASP A C 1
ATOM 1723 O O . ASP A 1 211 ? -16.554 -8.879 12.424 1.00 80.19 211 ASP A O 1
ATOM 1727 N N . ASN A 1 212 ? -14.962 -8.911 10.841 1.00 84.00 212 ASN A N 1
ATOM 1728 C CA . ASN A 1 212 ? -13.931 -8.309 11.681 1.00 84.00 212 ASN A CA 1
ATOM 1729 C C . ASN A 1 212 ? -14.080 -6.784 11.770 1.00 84.00 212 ASN A C 1
ATOM 1731 O O . ASN A 1 212 ? -13.679 -6.187 12.767 1.00 84.00 212 ASN A O 1
ATOM 1735 N N . LEU A 1 213 ? -14.707 -6.150 10.773 1.00 83.06 213 LEU A N 1
ATOM 1736 C CA . LEU A 1 213 ? -15.032 -4.721 10.798 1.00 83.06 213 LEU A CA 1
ATOM 1737 C C . LEU A 1 213 ? -16.100 -4.354 11.838 1.00 83.06 213 LEU A C 1
ATOM 1739 O O . LEU A 1 213 ? -16.161 -3.204 12.250 1.00 83.06 213 LEU A O 1
ATOM 1743 N N . LYS A 1 214 ? -16.909 -5.316 12.300 1.00 83.69 214 LYS A N 1
ATOM 1744 C CA . LYS A 1 214 ? -17.902 -5.114 13.374 1.00 83.69 214 LYS A CA 1
ATOM 1745 C C . LYS A 1 214 ? -17.274 -5.056 14.775 1.00 83.69 214 LYS A C 1
ATOM 1747 O O . LYS A 1 214 ? -18.001 -4.946 15.762 1.00 83.69 214 LYS A O 1
ATOM 1752 N N . HIS A 1 215 ? -15.950 -5.185 14.890 1.00 83.38 215 HIS A N 1
ATOM 1753 C CA . HIS A 1 215 ? -15.262 -5.161 16.177 1.00 83.38 215 HIS A CA 1
ATOM 1754 C C . HIS A 1 215 ? -15.438 -3.806 16.878 1.00 83.3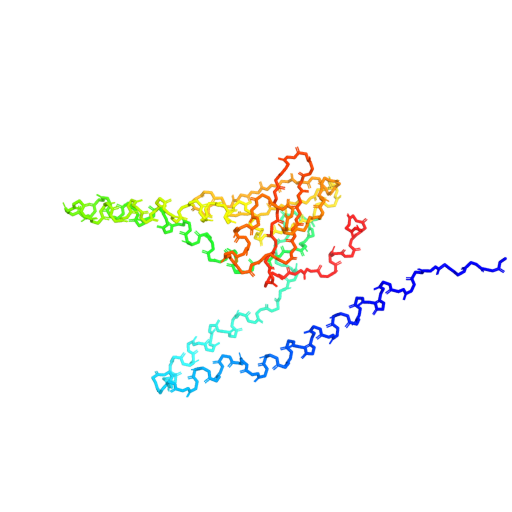8 215 HIS A C 1
ATOM 1756 O O . HIS A 1 215 ? -15.314 -2.758 16.257 1.00 83.38 215 HIS A O 1
ATOM 1762 N N . SER A 1 216 ? -15.613 -3.806 18.203 1.00 83.31 216 SER A N 1
ATOM 1763 C CA . SER A 1 216 ? -15.907 -2.608 19.015 1.00 83.31 216 SER A CA 1
ATOM 1764 C C . SER A 1 216 ? -14.835 -1.511 19.008 1.00 83.31 216 SER A C 1
ATOM 1766 O O . SER A 1 216 ? -15.052 -0.445 19.572 1.00 83.31 216 SER A O 1
ATOM 1768 N N . LEU A 1 217 ? -13.667 -1.783 18.426 1.00 79.56 217 LEU A N 1
ATOM 1769 C CA . LEU A 1 217 ? -12.567 -0.823 18.284 1.00 79.56 217 LEU A CA 1
ATOM 1770 C C . LEU A 1 217 ? -12.607 -0.106 16.926 1.00 79.56 217 LEU A C 1
ATOM 1772 O O . LEU A 1 217 ? -11.894 0.869 16.730 1.00 79.56 217 LEU A O 1
ATOM 1776 N N . ILE A 1 218 ? -13.428 -0.593 15.997 1.00 74.31 218 ILE A N 1
ATOM 1777 C CA . ILE A 1 218 ? -13.620 -0.068 14.650 1.00 74.31 218 ILE A CA 1
ATOM 1778 C C . ILE A 1 218 ? -15.047 0.493 14.631 1.00 74.31 218 ILE A C 1
ATOM 1780 O O . ILE A 1 218 ? -15.985 -0.182 14.220 1.00 74.31 218 ILE A O 1
ATOM 1784 N N . VAL A 1 219 ? -15.230 1.686 15.199 1.00 56.91 219 VAL A N 1
ATOM 1785 C CA . VAL A 1 219 ? -16.538 2.361 15.328 1.00 56.91 219 VAL A CA 1
ATOM 1786 C C . VAL A 1 219 ? -16.573 3.600 14.451 1.00 56.91 219 VAL A C 1
ATOM 1788 O O . VAL A 1 219 ? -15.565 4.341 14.455 1.00 56.91 219 VAL A O 1
#